Protein AF-D3X9W9-F1 (afdb_monomer)

pLDDT: mean 82.79, std 14.69, range [44.31, 96.81]

Secondary structure (DSSP, 8-state):
--SS-TT-----PPPPP--B--TT-S-SSSSEEEEESS-EEEEHHHHHHHHHHHHHHT-----S-HHHHHHHHHHHHHHTTSS------PPP-EEE-----EEEEE--TTSPS-SS--EEEEEEEEE-BT-EEEEE-GGGS-HHHHHHHHHHHHTTSSS-EEEEE-HHHHHHHHHHHHH--

Foldseek 3Di:
DDQDDPDDPDDQDDDDDFEADDPALDDDPAFKFKWFQAWDKWFPVLVVVLVVLLVVLLDAPPPPDPPVVVVVVVVVCVVCPPPPPPPPPPDDFKDFPFDFRHFDFDDDPPDDPDPDTHDGDTTITGGHHSHTGMHGHCPRDDPVSVVVSNVSSQVSTPGHIDMDGHPVVVVVVVVVVVVVD

Sequence (181 aa):
MKKFPNNVVYSRPHKIKTMKGTKGINLSRYTAGLRLKSSSYISYEQLEASRRVISRLVKPKEVKNKKNQKIALSAQKKLLRGSRRTKAKRKKYLLIRSNLCLPLTKKPLQVRMGKGKGSVDTWVYSAKQSRVIFEMSQQQYKLDRIKTIFHSTSIKLPTTTKFTFNRTRFRRESNFKRKNI

Nearest PDB structures (foldseek):
  6ore-assembly1_M  TM=9.421E-01  e=6.854E-12  Escherichia coli
  8ekc-assembly1_O  TM=9.309E-01  e=4.335E-11  Escherichia coli
  6spf-assembly1_M  TM=9.026E-01  e=3.154E-11  Pseudomonas aeruginosa
  5mrc-assembly1_K  TM=8.292E-01  e=1.970E-09  Saccharomyces cerevisiae
  6z6k-assembly1_LI  TM=6.340E-01  e=8.610E-05  Saccharomyces cerevisiae S288C

Structure (mmCIF, N/CA/C/O backbone):
data_AF-D3X9W9-F1
#
_entry.id   AF-D3X9W9-F1
#
loop_
_atom_site.group_PDB
_atom_site.id
_atom_site.type_symbol
_atom_site.label_atom_id
_atom_site.label_alt_id
_atom_site.label_comp_id
_atom_site.label_asym_id
_atom_site.label_entity_id
_atom_site.label_seq_id
_atom_site.pdbx_PDB_ins_code
_atom_site.Cartn_x
_atom_site.Cartn_y
_atom_site.Cartn_z
_atom_site.occupancy
_atom_site.B_iso_or_equiv
_atom_site.auth_seq_id
_atom_site.auth_comp_id
_atom_site.auth_asym_id
_atom_site.auth_atom_id
_atom_site.pdbx_PDB_model_num
AT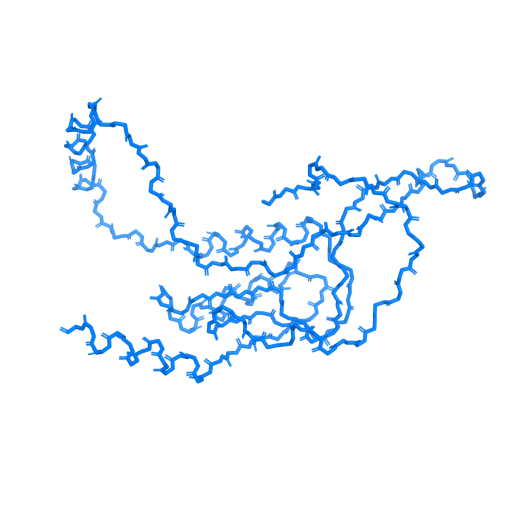OM 1 N N . MET A 1 1 ? -10.062 2.157 -7.650 1.00 71.50 1 MET A N 1
ATOM 2 C CA . MET A 1 1 ? -8.865 3.020 -7.778 1.00 71.50 1 MET A CA 1
ATOM 3 C C . MET A 1 1 ? -8.732 3.299 -9.270 1.00 71.50 1 MET A C 1
ATOM 5 O O . MET A 1 1 ? -9.453 2.651 -10.015 1.00 71.50 1 MET A O 1
ATOM 9 N N . LYS A 1 2 ? -7.966 4.286 -9.732 1.00 78.19 2 LYS A N 1
ATOM 10 C CA . LYS A 1 2 ? -7.773 4.441 -11.184 1.00 78.19 2 LYS A CA 1
ATOM 11 C C . LYS A 1 2 ? -6.517 3.674 -11.588 1.00 78.19 2 LYS A C 1
ATOM 13 O O . LYS A 1 2 ? -5.519 3.797 -10.881 1.00 78.19 2 LYS A O 1
ATOM 18 N N . LYS A 1 3 ? -6.596 2.879 -12.665 1.00 80.81 3 LYS A N 1
ATOM 19 C CA . LYS A 1 3 ? -5.464 2.092 -13.193 1.00 80.81 3 LYS A CA 1
ATOM 20 C C . LYS A 1 3 ? -4.334 2.991 -13.676 1.00 80.81 3 LYS A C 1
ATOM 22 O O . LYS A 1 3 ? -3.172 2.724 -13.390 1.00 80.81 3 LYS A O 1
ATOM 27 N N . PHE A 1 4 ? -4.713 4.084 -14.327 1.00 80.94 4 PHE A N 1
ATOM 28 C CA . PHE A 1 4 ? -3.812 5.092 -14.856 1.00 80.94 4 PHE A CA 1
ATOM 29 C C . PHE A 1 4 ? -4.125 6.454 -14.226 1.00 80.94 4 PHE A C 1
ATOM 31 O O . PHE A 1 4 ? -5.299 6.756 -13.975 1.00 80.94 4 PHE A O 1
ATOM 38 N N . PRO A 1 5 ? -3.109 7.278 -13.931 1.00 82.94 5 PRO A N 1
ATOM 39 C CA . PRO A 1 5 ? -3.339 8.665 -13.560 1.00 82.94 5 PRO A CA 1
ATOM 40 C C . PRO A 1 5 ? -3.855 9.444 -14.783 1.00 82.94 5 PRO A C 1
ATOM 42 O O . PRO A 1 5 ? -3.253 9.390 -15.846 1.00 82.94 5 PRO A O 1
ATOM 45 N N . ASN A 1 6 ? -4.985 10.147 -14.640 1.00 73.75 6 ASN A N 1
ATOM 46 C CA . ASN A 1 6 ? -5.696 10.742 -15.783 1.00 73.75 6 ASN A CA 1
ATOM 47 C C . ASN A 1 6 ? -4.932 11.880 -16.484 1.00 73.75 6 ASN A C 1
ATOM 49 O O . ASN A 1 6 ? -5.050 12.006 -17.693 1.00 73.75 6 ASN A O 1
ATOM 53 N N . ASN A 1 7 ? -4.174 12.694 -15.741 1.00 70.62 7 ASN A N 1
ATOM 54 C CA . ASN A 1 7 ? -3.564 13.929 -16.246 1.00 70.62 7 ASN A CA 1
ATOM 55 C C . ASN A 1 7 ? -2.110 14.028 -15.760 1.00 70.62 7 ASN A C 1
ATOM 57 O O . ASN A 1 7 ? -1.769 14.915 -14.980 1.00 70.62 7 ASN A O 1
ATOM 61 N N . VAL A 1 8 ? -1.268 13.061 -16.125 1.00 72.44 8 VAL A N 1
ATOM 62 C CA . VAL A 1 8 ? 0.157 13.088 -15.767 1.00 72.44 8 VAL A CA 1
ATOM 63 C C . VAL A 1 8 ? 0.977 12.921 -17.035 1.00 72.44 8 VAL A C 1
ATOM 65 O O . VAL A 1 8 ? 0.982 11.844 -17.629 1.00 72.44 8 VAL A O 1
ATOM 68 N N . VAL A 1 9 ? 1.692 13.981 -17.423 1.00 78.62 9 VAL A N 1
ATOM 69 C CA . VAL A 1 9 ? 2.818 13.859 -18.355 1.00 78.62 9 VAL A CA 1
ATOM 70 C C . VAL A 1 9 ? 3.840 12.962 -17.674 1.00 78.62 9 VAL A C 1
ATOM 72 O O . VAL A 1 9 ? 4.320 13.268 -16.581 1.00 78.62 9 VAL A O 1
ATOM 75 N N . TYR A 1 10 ? 4.113 11.812 -18.277 1.00 81.31 10 TYR A N 1
ATOM 76 C CA . TYR A 1 10 ? 4.967 10.806 -17.670 1.00 81.31 10 TYR A CA 1
ATOM 77 C C . TYR A 1 10 ? 6.283 10.695 -18.424 1.00 81.31 10 TYR A C 1
ATOM 79 O O . TYR A 1 10 ? 6.325 10.517 -19.640 1.00 81.31 10 TYR A O 1
ATOM 87 N N . SER A 1 11 ? 7.380 10.769 -17.678 1.00 85.56 11 SER A N 1
ATOM 88 C CA . SER A 1 11 ? 8.693 10.392 -18.183 1.00 85.56 11 SER A CA 1
ATOM 89 C C . SER A 1 11 ? 8.866 8.875 -18.093 1.00 85.56 11 SER A C 1
ATOM 91 O O . SER A 1 11 ? 8.119 8.175 -17.404 1.00 85.56 11 SER A O 1
ATOM 93 N N . ARG A 1 12 ? 9.859 8.334 -18.804 1.00 88.69 12 ARG A N 1
ATOM 94 C CA . ARG A 1 12 ? 10.227 6.914 -18.734 1.00 88.69 12 ARG A CA 1
ATOM 95 C C . ARG A 1 12 ? 11.486 6.776 -17.867 1.00 88.69 12 ARG A C 1
ATOM 97 O O . ARG A 1 12 ? 12.563 6.580 -18.434 1.00 88.69 12 ARG A O 1
ATOM 104 N N . PRO A 1 13 ? 11.405 6.844 -16.522 1.00 87.88 13 PRO A N 1
ATOM 105 C CA . PRO A 1 13 ? 12.583 6.816 -15.657 1.00 87.88 13 PRO A CA 1
ATOM 106 C C . PRO A 1 13 ? 13.313 5.474 -15.740 1.00 87.88 13 PRO A C 1
ATOM 108 O O . PRO A 1 13 ? 12.704 4.428 -15.992 1.00 87.88 13 PRO A O 1
ATOM 111 N N . HIS A 1 14 ? 14.629 5.484 -15.530 1.00 86.31 14 HIS A N 1
ATOM 112 C CA . HIS A 1 14 ? 15.400 4.254 -15.337 1.00 86.31 14 HIS A CA 1
ATOM 113 C C . HIS A 1 14 ? 14.936 3.504 -14.080 1.00 86.31 14 HIS A C 1
ATOM 115 O O . HIS A 1 14 ? 14.252 4.050 -13.212 1.00 86.31 14 HIS A O 1
ATOM 121 N N . LYS A 1 15 ? 15.284 2.217 -13.992 1.00 80.69 15 LYS A N 1
ATOM 122 C CA . LYS A 1 15 ? 14.871 1.361 -12.878 1.00 80.69 15 LYS A CA 1
ATOM 123 C C . LYS A 1 15 ? 15.452 1.897 -11.568 1.00 80.69 15 LYS A C 1
ATOM 125 O O . LYS A 1 15 ? 16.664 1.935 -11.390 1.00 80.69 15 LYS A O 1
ATOM 130 N N . ILE A 1 16 ? 14.579 2.271 -10.637 1.00 82.62 16 ILE A N 1
ATOM 131 C CA . ILE A 1 16 ? 14.980 2.758 -9.315 1.00 82.62 16 ILE A CA 1
ATOM 132 C C . ILE A 1 16 ? 15.299 1.547 -8.422 1.00 82.62 16 ILE A C 1
ATOM 134 O O . ILE A 1 16 ? 14.613 0.522 -8.471 1.00 82.62 16 ILE A O 1
ATOM 138 N N . LYS A 1 17 ? 16.334 1.622 -7.584 1.00 78.81 17 LYS A N 1
ATOM 139 C CA . LYS A 1 17 ? 16.569 0.596 -6.556 1.00 78.81 17 LYS A CA 1
ATOM 140 C C . LYS A 1 17 ? 15.741 0.929 -5.315 1.00 78.81 17 LYS A C 1
ATOM 142 O O . LYS A 1 17 ? 15.835 2.027 -4.764 1.00 78.81 17 LYS A O 1
ATOM 147 N N . THR A 1 18 ? 14.906 -0.005 -4.870 1.00 79.69 18 THR A N 1
ATOM 148 C CA . THR A 1 18 ? 14.029 0.220 -3.716 1.00 79.69 18 THR A CA 1
ATOM 149 C C . THR A 1 18 ? 14.775 -0.105 -2.420 1.00 79.69 18 THR A C 1
ATOM 151 O O . THR A 1 18 ? 14.893 -1.266 -2.041 1.00 79.69 18 THR A O 1
ATOM 154 N N . MET A 1 19 ? 15.283 0.923 -1.737 1.00 82.12 19 MET A N 1
ATOM 155 C CA . MET A 1 19 ? 16.031 0.787 -0.475 1.00 82.12 19 MET A CA 1
ATOM 156 C C . MET A 1 19 ? 15.159 0.986 0.779 1.00 82.12 19 MET A C 1
ATOM 158 O O . MET A 1 19 ? 13.946 1.224 0.701 1.00 82.12 19 MET A O 1
ATOM 162 N N . LYS A 1 20 ? 15.802 0.944 1.9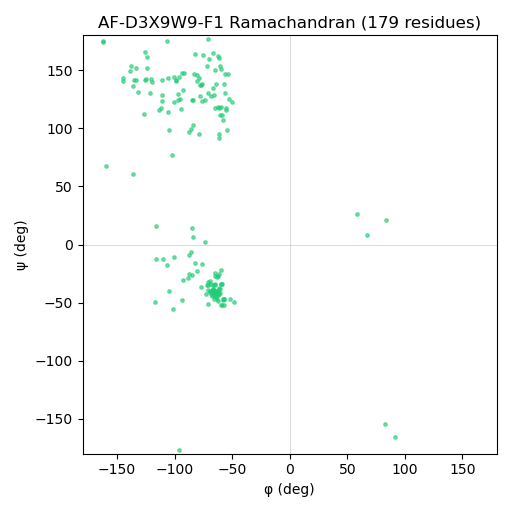54 1.00 84.19 20 LYS A N 1
ATOM 163 C CA . LYS A 1 20 ? 15.237 1.413 3.227 1.00 84.19 20 LYS A CA 1
ATOM 164 C C . LYS A 1 20 ? 14.801 2.881 3.118 1.00 84.19 20 LYS A C 1
ATOM 166 O O . LYS A 1 20 ? 15.378 3.677 2.378 1.00 84.19 20 LYS A O 1
ATOM 171 N N . GLY A 1 21 ? 13.733 3.244 3.825 1.00 81.44 21 GLY A N 1
ATOM 172 C CA . GLY A 1 21 ? 13.221 4.612 3.843 1.00 81.44 21 GLY A CA 1
ATOM 173 C C . GLY A 1 21 ? 12.662 4.995 5.205 1.00 81.44 21 GLY A C 1
ATOM 174 O O . GLY A 1 21 ? 12.029 4.180 5.863 1.00 81.44 21 GLY A O 1
ATOM 175 N N . THR A 1 22 ? 12.862 6.253 5.596 1.00 85.62 22 THR A N 1
ATOM 176 C CA . THR A 1 22 ? 12.412 6.814 6.883 1.00 85.62 22 THR A CA 1
ATOM 177 C C . THR A 1 22 ? 10.991 7.387 6.825 1.00 85.62 22 THR A C 1
ATOM 179 O O . THR A 1 22 ? 10.248 7.386 7.803 1.00 85.62 22 THR A O 1
ATOM 182 N N . LYS A 1 23 ? 10.564 7.866 5.652 1.00 88.38 23 LYS A N 1
ATOM 183 C CA . LYS A 1 23 ? 9.258 8.523 5.478 1.00 88.38 23 LYS A CA 1
ATOM 184 C C . LYS A 1 23 ? 8.111 7.512 5.407 1.00 88.38 23 LYS A C 1
ATOM 186 O O . LYS A 1 23 ? 8.185 6.559 4.632 1.00 88.38 23 LYS A O 1
ATOM 191 N N . GLY A 1 24 ? 7.000 7.799 6.090 1.00 88.12 24 GLY A N 1
ATOM 192 C CA . GLY A 1 24 ? 5.752 7.024 5.986 1.00 88.12 24 GLY A CA 1
ATOM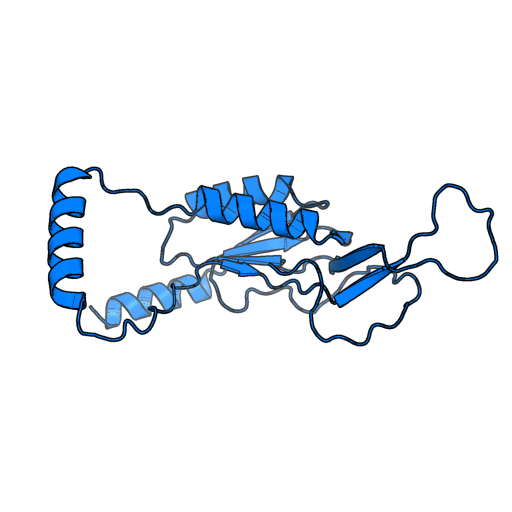 193 C C . GLY A 1 24 ? 5.696 5.767 6.861 1.00 88.12 24 GLY A C 1
ATOM 194 O O . GLY A 1 24 ? 4.921 4.861 6.563 1.00 88.12 24 GLY A O 1
ATOM 195 N N . ILE A 1 25 ? 6.516 5.705 7.916 1.00 92.81 25 ILE A N 1
ATOM 196 C CA . ILE A 1 25 ? 6.562 4.584 8.872 1.00 92.81 25 ILE A CA 1
ATOM 197 C C . ILE A 1 25 ? 5.391 4.627 9.862 1.00 92.81 25 ILE A C 1
ATOM 199 O O . ILE A 1 25 ? 4.853 3.588 10.249 1.00 92.81 25 ILE A O 1
ATOM 203 N N . ASN A 1 26 ? 4.994 5.835 10.265 1.00 92.94 26 ASN A N 1
ATOM 204 C CA . ASN A 1 26 ? 3.993 6.058 11.302 1.00 92.94 26 ASN A CA 1
ATOM 205 C C . ASN A 1 26 ? 2.590 6.227 10.717 1.00 92.94 26 ASN A C 1
ATOM 207 O O . ASN A 1 26 ? 2.418 6.781 9.629 1.00 92.94 26 ASN A O 1
ATOM 211 N N . LEU A 1 27 ? 1.587 5.786 11.478 1.00 93.38 27 LEU A N 1
ATOM 212 C CA . LEU A 1 27 ? 0.168 5.948 11.161 1.00 93.38 27 LEU A CA 1
ATOM 213 C C . LEU A 1 27 ? -0.220 7.436 11.185 1.00 93.38 27 LEU A C 1
ATOM 215 O O . LEU A 1 27 ? 0.076 8.145 12.147 1.00 93.38 27 LEU A O 1
ATOM 219 N N . SER A 1 28 ? -0.859 7.907 10.116 1.00 89.62 28 SER A N 1
ATOM 220 C CA . SER A 1 28 ? -1.083 9.332 9.835 1.00 89.62 28 SER A CA 1
ATOM 221 C C . SER A 1 28 ? -2.505 9.801 10.091 1.00 89.62 28 SER A C 1
ATOM 223 O O . SER A 1 28 ? -2.693 10.895 10.625 1.00 89.62 28 SER A O 1
ATOM 225 N N . ARG A 1 29 ? -3.517 8.999 9.752 1.00 87.31 29 ARG A N 1
ATOM 226 C CA . ARG A 1 29 ? -4.930 9.351 9.913 1.00 87.31 29 ARG A CA 1
ATOM 227 C C . ARG A 1 29 ? -5.624 8.413 10.882 1.00 87.31 29 ARG A C 1
ATOM 229 O O . ARG A 1 29 ? -6.262 8.904 11.806 1.00 87.31 29 ARG A O 1
ATOM 236 N N . TYR A 1 30 ? -5.473 7.107 10.704 1.00 90.62 30 TYR A N 1
ATOM 237 C CA . TYR A 1 30 ? -6.213 6.138 11.507 1.00 90.62 30 TYR A CA 1
ATOM 238 C C . TYR A 1 30 ? -5.356 5.417 12.550 1.00 90.62 30 TYR A C 1
ATOM 240 O O . TYR A 1 30 ? -4.145 5.606 12.655 1.00 90.62 30 TYR A O 1
ATOM 248 N N . THR A 1 31 ? -6.026 4.607 13.363 1.00 91.62 31 THR A N 1
ATOM 249 C CA . THR A 1 31 ? -5.477 3.901 14.521 1.00 91.62 31 THR A CA 1
ATOM 250 C C . THR A 1 31 ? -4.806 2.578 14.176 1.00 91.62 31 THR A C 1
ATOM 252 O O . THR A 1 31 ? -3.898 2.166 14.893 1.00 91.62 31 THR A O 1
ATOM 255 N N . ALA A 1 32 ? -5.200 1.920 13.086 1.00 94.00 32 ALA A N 1
ATOM 256 C CA . ALA A 1 32 ? -4.613 0.661 12.642 1.00 94.00 32 ALA A CA 1
ATOM 257 C C . ALA A 1 32 ? -4.105 0.762 11.200 1.00 94.00 32 ALA A C 1
ATOM 259 O O . ALA A 1 32 ? -4.659 1.511 10.392 1.00 94.00 32 ALA A O 1
ATOM 260 N N . GLY A 1 33 ? -3.087 -0.022 10.852 1.00 95.62 33 GLY A N 1
ATOM 261 C CA . GLY A 1 33 ? -2.603 -0.096 9.479 1.00 95.62 33 GLY A CA 1
ATOM 262 C C . GLY A 1 33 ? -1.746 -1.313 9.165 1.00 95.62 33 GLY A C 1
ATOM 263 O O . GLY A 1 33 ? -1.432 -2.137 10.025 1.00 95.62 33 GLY A O 1
ATOM 264 N N . LEU A 1 34 ? -1.393 -1.416 7.885 1.00 96.19 34 LEU A N 1
ATOM 265 C CA . LEU A 1 34 ? -0.574 -2.486 7.332 1.00 96.19 34 LEU A CA 1
ATOM 266 C C . LEU A 1 34 ? 0.763 -1.920 6.858 1.00 96.19 34 LEU A C 1
ATOM 268 O O . LEU A 1 34 ? 0.804 -1.097 5.939 1.00 96.19 34 LEU A O 1
ATOM 272 N N . ARG A 1 35 ? 1.848 -2.359 7.498 1.00 95.81 35 ARG A N 1
ATOM 273 C CA . ARG A 1 35 ? 3.220 -1.906 7.251 1.00 95.81 35 ARG A CA 1
ATOM 274 C C . ARG A 1 35 ? 4.027 -2.954 6.498 1.00 95.81 35 ARG A C 1
ATOM 276 O O . ARG A 1 35 ? 3.889 -4.140 6.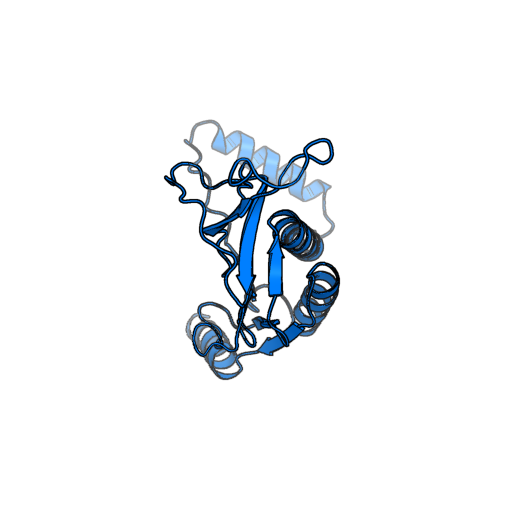755 1.00 95.81 35 ARG A O 1
ATOM 283 N N . LEU A 1 36 ? 4.904 -2.530 5.605 1.00 95.19 36 LEU A N 1
ATOM 284 C CA . LEU A 1 36 ? 5.817 -3.394 4.859 1.00 95.19 36 LEU A CA 1
ATOM 285 C C . LEU A 1 36 ? 6.992 -3.870 5.719 1.00 95.19 36 LEU A C 1
ATOM 287 O O . LEU A 1 36 ? 7.567 -3.071 6.459 1.00 95.19 36 LEU A O 1
ATOM 291 N N . LYS A 1 37 ? 7.380 -5.145 5.601 1.00 94.06 37 LYS A N 1
ATOM 292 C CA . LYS A 1 37 ? 8.616 -5.677 6.206 1.00 94.06 37 LYS A CA 1
ATOM 293 C C . LYS A 1 37 ? 9.810 -5.621 5.256 1.00 94.06 37 LYS A C 1
ATOM 295 O O . LYS A 1 37 ? 10.920 -5.442 5.740 1.00 94.06 37 LYS A O 1
ATOM 300 N N . SER A 1 38 ? 9.590 -5.731 3.949 1.00 92.75 38 SER A N 1
ATOM 301 C CA . SER A 1 38 ? 10.612 -5.628 2.898 1.00 92.75 38 SER A CA 1
ATOM 302 C C . SER A 1 38 ? 10.252 -4.539 1.885 1.00 92.75 38 SER A C 1
ATOM 304 O O . SER A 1 38 ? 9.111 -4.072 1.840 1.00 92.75 38 SER A O 1
ATOM 306 N N . SER A 1 39 ? 11.235 -4.076 1.113 1.00 93.06 39 SER A N 1
ATOM 307 C CA . SER A 1 39 ? 10.995 -3.177 -0.015 1.00 93.06 39 SER A CA 1
ATOM 308 C C . SER A 1 39 ? 10.538 -3.954 -1.251 1.00 93.06 39 SER A C 1
ATOM 310 O O . SER A 1 39 ? 10.974 -5.079 -1.484 1.00 93.06 39 SER A O 1
ATOM 312 N N . SER A 1 40 ? 9.664 -3.357 -2.059 1.00 93.00 40 SER A N 1
ATOM 313 C CA . SER A 1 40 ? 9.213 -3.941 -3.325 1.00 93.00 40 SER A CA 1
ATOM 314 C C . SER A 1 40 ? 8.581 -2.925 -4.259 1.00 93.00 40 SER A C 1
ATOM 316 O O . SER A 1 40 ? 8.365 -1.757 -3.933 1.00 93.00 40 SER A O 1
ATOM 318 N N . TYR A 1 41 ? 8.282 -3.404 -5.455 1.00 93.31 41 TYR A N 1
ATOM 319 C CA . TYR A 1 41 ? 7.393 -2.765 -6.399 1.00 93.31 41 TYR A CA 1
ATOM 320 C C . TYR A 1 41 ? 5.994 -3.357 -6.243 1.00 93.31 41 TYR A C 1
ATOM 322 O O . TYR A 1 41 ? 5.835 -4.572 -6.326 1.00 93.31 41 TYR A O 1
ATOM 330 N N . ILE A 1 42 ? 4.990 -2.509 -6.010 1.00 94.69 42 ILE A N 1
ATOM 331 C CA . ILE A 1 42 ? 3.593 -2.944 -5.883 1.00 94.69 42 ILE A CA 1
ATOM 332 C C . ILE A 1 42 ? 2.800 -2.422 -7.072 1.00 94.69 42 ILE A C 1
ATOM 334 O O . ILE A 1 42 ? 2.681 -1.207 -7.257 1.00 94.69 42 ILE A O 1
ATOM 338 N N . SER A 1 43 ? 2.263 -3.335 -7.875 1.00 93.94 43 SER A N 1
ATOM 339 C CA . SER A 1 43 ? 1.495 -2.984 -9.066 1.00 93.94 43 SER A CA 1
ATOM 340 C C . SER A 1 43 ? 0.097 -2.470 -8.716 1.00 93.94 43 SER A C 1
ATOM 342 O O . SER A 1 43 ? -0.430 -2.678 -7.614 1.00 93.94 43 SER A O 1
ATOM 344 N N . TYR A 1 44 ? -0.534 -1.815 -9.690 1.00 92.81 44 TYR A N 1
ATOM 345 C CA . TYR A 1 44 ? -1.938 -1.421 -9.601 1.00 92.81 44 TYR A CA 1
ATOM 346 C C . TYR A 1 44 ? -2.853 -2.581 -9.221 1.00 92.81 44 TYR A C 1
ATOM 348 O O . TYR A 1 44 ? -3.688 -2.453 -8.326 1.00 92.81 44 TYR A O 1
ATOM 356 N N . GLU A 1 45 ? -2.676 -3.715 -9.888 1.00 93.94 45 GLU A N 1
ATOM 357 C CA . GLU A 1 45 ? -3.547 -4.879 -9.764 1.00 93.94 45 GLU A CA 1
ATOM 358 C C . GLU A 1 45 ? -3.470 -5.475 -8.361 1.00 93.94 45 GLU A C 1
ATOM 360 O O . GLU A 1 45 ? -4.501 -5.784 -7.766 1.00 93.94 45 GLU A O 1
ATOM 365 N N . GLN A 1 46 ? -2.271 -5.531 -7.776 1.00 95.19 46 GLN A N 1
ATOM 366 C CA . GLN A 1 46 ? -2.061 -5.990 -6.402 1.00 95.19 46 GLN A CA 1
ATOM 367 C C . GLN A 1 46 ? -2.711 -5.043 -5.382 1.00 95.19 46 GLN A C 1
ATOM 369 O O . GLN A 1 46 ? -3.378 -5.494 -4.442 1.00 95.19 46 GLN A O 1
ATOM 374 N N . LEU A 1 47 ? -2.576 -3.724 -5.571 1.00 94.00 47 LEU A N 1
ATOM 375 C CA . LEU A 1 47 ? -3.231 -2.734 -4.707 1.00 94.00 47 LEU A CA 1
ATOM 376 C C . LEU A 1 47 ? -4.755 -2.762 -4.850 1.00 94.00 47 LEU A C 1
ATOM 378 O O . LEU A 1 47 ? -5.471 -2.662 -3.849 1.00 94.00 47 LEU A O 1
ATOM 382 N N . GLU A 1 48 ? -5.273 -2.919 -6.066 1.00 93.19 48 GLU A N 1
ATOM 383 C CA . GLU A 1 48 ? -6.706 -3.042 -6.302 1.00 93.19 48 GLU A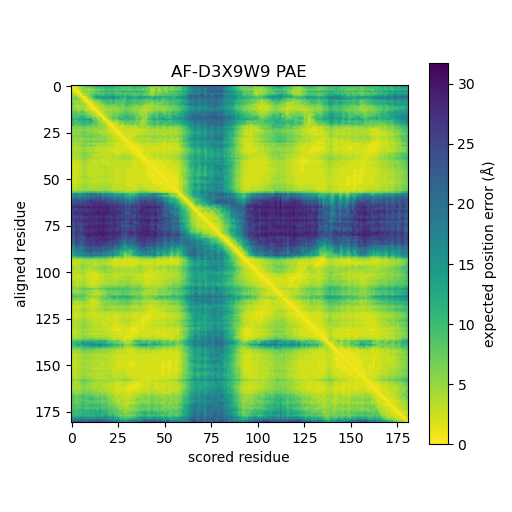 CA 1
ATOM 384 C C . GLU A 1 48 ? -7.262 -4.350 -5.732 1.00 93.19 48 GLU A C 1
ATOM 386 O O . GLU A 1 48 ? -8.285 -4.311 -5.043 1.00 93.19 48 GLU A O 1
ATOM 391 N N . ALA A 1 49 ? -6.590 -5.482 -5.938 1.00 95.12 49 ALA A N 1
ATOM 392 C CA . ALA A 1 49 ? -6.968 -6.762 -5.347 1.00 95.12 49 ALA A CA 1
ATOM 393 C C . ALA A 1 49 ? -7.025 -6.662 -3.816 1.00 95.12 49 ALA A C 1
ATOM 395 O O . ALA A 1 49 ? -8.036 -7.015 -3.205 1.00 95.12 49 ALA A O 1
ATOM 396 N N . SER A 1 50 ? -5.994 -6.073 -3.207 1.00 95.25 50 SER A N 1
ATOM 397 C CA . SER A 1 50 ? -5.935 -5.795 -1.767 1.00 95.25 50 SER A CA 1
ATOM 398 C C . SER A 1 50 ? -7.108 -4.921 -1.307 1.00 95.25 50 SER A C 1
ATOM 400 O O . SER A 1 50 ? -7.830 -5.263 -0.368 1.00 95.25 50 SER A O 1
ATOM 402 N N . ARG A 1 51 ? -7.390 -3.823 -2.019 1.00 93.06 51 ARG A N 1
ATOM 403 C CA . ARG A 1 51 ? -8.535 -2.943 -1.736 1.00 93.06 51 ARG A CA 1
ATOM 404 C C . ARG A 1 51 ? -9.872 -3.679 -1.853 1.00 93.06 51 ARG A C 1
ATOM 406 O O . ARG A 1 51 ? -10.759 -3.445 -1.030 1.00 93.06 51 ARG A O 1
ATOM 413 N N . ARG A 1 52 ? -10.047 -4.540 -2.862 1.00 92.56 52 ARG A N 1
ATOM 414 C CA . ARG A 1 52 ? -11.267 -5.347 -3.056 1.00 92.56 52 ARG A CA 1
ATOM 415 C C . ARG A 1 52 ? -11.475 -6.305 -1.887 1.00 92.56 52 ARG A C 1
ATOM 417 O O . ARG A 1 52 ? -12.599 -6.402 -1.398 1.00 92.56 52 ARG A O 1
ATOM 424 N N . VAL A 1 53 ? -10.409 -6.942 -1.393 1.00 93.31 53 VAL A N 1
ATOM 425 C CA . VAL A 1 53 ? -10.460 -7.798 -0.195 1.00 93.31 53 VAL A CA 1
ATOM 426 C C . VAL A 1 53 ? -10.937 -7.005 1.017 1.00 93.31 53 VAL A C 1
ATOM 428 O O . VAL A 1 53 ? -11.922 -7.408 1.638 1.00 93.31 53 VAL A O 1
ATOM 431 N N . ILE A 1 54 ? -10.316 -5.855 1.303 1.00 91.94 54 ILE A N 1
ATOM 432 C CA . ILE A 1 54 ? -10.736 -4.992 2.416 1.00 91.94 54 ILE A CA 1
ATOM 433 C C . ILE A 1 54 ? -12.205 -4.600 2.246 1.00 91.94 54 ILE A C 1
ATOM 435 O O . ILE A 1 54 ? -13.012 -4.821 3.140 1.00 91.94 54 ILE A O 1
ATOM 439 N N . SER A 1 55 ? -12.587 -4.080 1.079 1.00 88.56 55 SER A N 1
ATOM 440 C CA . SER A 1 55 ? -13.961 -3.639 0.818 1.00 88.56 55 SER A CA 1
ATOM 441 C C . SER A 1 55 ? -14.994 -4.754 0.983 1.00 88.56 55 SER A C 1
ATOM 443 O O . SER A 1 55 ? -16.119 -4.480 1.394 1.00 88.56 55 SER A O 1
ATOM 445 N N . ARG A 1 56 ? -14.632 -5.996 0.651 1.00 88.06 56 ARG A N 1
ATOM 446 C CA . ARG A 1 56 ? -15.497 -7.170 0.801 1.00 88.06 56 ARG A CA 1
ATOM 447 C C . ARG A 1 56 ? -15.664 -7.570 2.264 1.00 88.06 56 ARG A C 1
ATOM 449 O O . ARG A 1 56 ? -16.773 -7.902 2.669 1.00 88.06 56 ARG A O 1
ATOM 456 N N . LEU A 1 57 ? -14.585 -7.550 3.044 1.00 88.69 57 LEU A N 1
ATOM 457 C CA . LEU A 1 57 ? -14.600 -7.976 4.448 1.00 88.69 57 LEU A CA 1
ATOM 458 C C . LEU A 1 57 ? -15.135 -6.901 5.403 1.00 88.69 57 LEU A C 1
ATOM 460 O O . LEU A 1 57 ? -15.614 -7.229 6.489 1.00 88.69 57 LEU A O 1
ATOM 464 N N . VAL A 1 58 ? -15.069 -5.638 4.980 1.00 83.88 58 VAL A N 1
ATOM 465 C CA . VAL A 1 58 ? -15.551 -4.446 5.694 1.00 83.88 58 VAL A CA 1
ATOM 466 C C . VAL A 1 58 ? -17.050 -4.196 5.452 1.00 83.88 58 VAL A C 1
ATOM 468 O O . VAL A 1 58 ? -17.568 -3.129 5.756 1.00 83.88 58 VAL A O 1
ATOM 471 N N . LYS A 1 59 ? -17.802 -5.166 4.916 1.00 69.00 59 LYS A N 1
ATOM 472 C CA . LYS A 1 59 ? -19.260 -5.021 4.827 1.00 69.00 59 LYS A CA 1
ATOM 473 C C . LYS A 1 59 ? -19.840 -4.760 6.230 1.00 69.00 59 LYS A C 1
ATOM 475 O O . LYS A 1 59 ? -19.508 -5.510 7.154 1.00 69.00 59 LYS A O 1
ATOM 480 N N . PRO A 1 60 ? -20.691 -3.729 6.411 1.00 58.25 60 PRO A N 1
ATOM 481 C CA . PRO A 1 60 ? -21.441 -3.589 7.651 1.00 58.25 60 PRO A CA 1
ATOM 482 C C . PRO A 1 60 ? -22.253 -4.872 7.848 1.00 58.25 60 PRO A C 1
ATOM 484 O O . PRO A 1 60 ? -22.789 -5.409 6.877 1.00 58.25 60 PRO A O 1
ATOM 487 N N . LYS A 1 61 ? -22.317 -5.393 9.079 1.00 46.41 61 LYS A N 1
ATOM 488 C CA . LYS A 1 61 ? -23.272 -6.461 9.397 1.00 46.41 61 LYS A CA 1
ATOM 489 C C . LYS A 1 61 ? -24.657 -5.941 9.008 1.00 46.41 61 LYS A C 1
ATOM 491 O O . LYS A 1 61 ? -25.113 -4.954 9.579 1.00 46.41 61 LYS A O 1
ATOM 496 N N . GLU A 1 62 ? -25.301 -6.571 8.031 1.00 49.50 62 GLU A N 1
ATOM 497 C CA . GLU A 1 62 ? -26.734 -6.387 7.838 1.00 49.50 62 GLU A CA 1
ATOM 498 C C . GLU A 1 62 ? -27.415 -6.830 9.135 1.00 49.50 62 GLU A C 1
ATOM 500 O O . GLU A 1 62 ? -27.294 -7.985 9.548 1.00 49.50 62 GLU A O 1
ATOM 505 N N . VAL A 1 63 ? -28.110 -5.907 9.798 1.00 51.16 63 VAL A N 1
ATOM 506 C CA . VAL A 1 63 ? -29.131 -6.286 10.773 1.00 51.16 63 VAL A CA 1
ATOM 507 C C . VAL A 1 63 ? -30.218 -6.990 9.966 1.00 51.16 63 VAL A C 1
ATOM 509 O O . VAL A 1 63 ? -30.792 -6.404 9.046 1.00 51.16 63 VAL A O 1
ATOM 512 N N . LYS A 1 64 ? -30.442 -8.273 10.257 1.00 44.31 64 LYS A N 1
ATOM 513 C CA . LYS A 1 64 ? -31.480 -9.096 9.636 1.00 44.31 64 LYS A CA 1
ATOM 514 C C . LYS A 1 64 ? -32.858 -8.491 9.946 1.00 44.31 64 LYS A C 1
ATOM 516 O O . LYS A 1 64 ? -33.440 -8.806 10.969 1.00 44.31 64 LYS A O 1
ATOM 521 N N . ASN A 1 65 ? -33.364 -7.610 9.081 1.00 55.69 65 ASN A N 1
ATOM 522 C CA . ASN A 1 65 ? -34.798 -7.319 8.962 1.00 55.69 65 ASN A CA 1
ATOM 523 C C . ASN A 1 65 ? -35.110 -6.674 7.597 1.00 55.69 65 ASN A C 1
ATOM 525 O O . ASN A 1 65 ? -35.438 -5.493 7.472 1.00 55.69 65 ASN A O 1
ATOM 529 N N . LYS A 1 66 ? -34.958 -7.470 6.528 1.00 53.97 66 LYS A N 1
ATOM 530 C CA . LYS A 1 66 ? -35.118 -7.034 5.126 1.00 53.97 66 LYS A CA 1
ATOM 531 C C . LYS A 1 66 ? -36.532 -6.526 4.791 1.00 53.97 66 LYS A C 1
ATOM 533 O O . LYS A 1 66 ? -36.662 -5.708 3.882 1.00 53.97 66 LYS A O 1
ATOM 538 N N . LYS A 1 67 ? -37.571 -6.971 5.517 1.00 54.00 67 LYS A N 1
ATOM 539 C CA . LYS A 1 67 ? -38.964 -6.510 5.344 1.00 54.00 67 LYS A CA 1
ATOM 540 C C . LYS A 1 67 ? -39.155 -5.069 5.846 1.00 54.00 67 LYS A C 1
ATOM 542 O O . LYS A 1 67 ? -39.557 -4.213 5.064 1.00 54.00 67 LYS A O 1
ATOM 547 N N . ASN A 1 68 ? -38.734 -4.760 7.075 1.00 57.12 68 ASN A N 1
ATOM 548 C CA . ASN A 1 68 ? -38.929 -3.430 7.678 1.00 57.12 68 ASN A CA 1
ATOM 549 C C . ASN A 1 68 ? -38.037 -2.348 7.038 1.00 57.12 68 ASN A C 1
ATOM 551 O O . ASN A 1 68 ? -38.460 -1.205 6.878 1.00 57.12 68 ASN A O 1
ATOM 555 N N . GLN A 1 69 ? -36.829 -2.707 6.577 1.00 60.53 69 GLN A N 1
ATOM 556 C CA . GLN A 1 69 ? -35.964 -1.777 5.837 1.00 60.53 69 GLN A CA 1
ATOM 557 C C . GLN A 1 69 ? -36.531 -1.385 4.469 1.00 60.53 69 GLN A C 1
ATOM 559 O O . GLN A 1 69 ? -36.395 -0.225 4.090 1.00 60.53 69 GLN A O 1
ATOM 564 N N . LYS A 1 70 ? -37.162 -2.312 3.729 1.00 59.03 70 LYS A N 1
ATOM 565 C CA . LYS A 1 70 ? -37.781 -2.012 2.424 1.00 59.03 70 LYS A CA 1
ATOM 566 C C . LYS A 1 70 ? -38.916 -0.995 2.565 1.00 59.03 70 LYS A C 1
ATOM 568 O O . LYS A 1 70 ? -38.949 -0.054 1.778 1.00 59.03 70 LYS A O 1
ATOM 573 N N . ILE A 1 71 ? -39.759 -1.157 3.588 1.00 61.16 71 ILE A N 1
ATOM 574 C CA . ILE A 1 71 ? -40.902 -0.281 3.902 1.00 61.16 71 ILE A CA 1
ATOM 575 C C . ILE A 1 71 ? -40.423 1.140 4.264 1.00 61.16 71 ILE A C 1
ATOM 577 O O . ILE A 1 71 ? -40.915 2.127 3.712 1.00 61.16 71 ILE A O 1
ATOM 581 N N . ALA A 1 72 ? -39.383 1.254 5.098 1.00 61.47 72 ALA A N 1
ATOM 582 C CA . ALA A 1 72 ? -38.779 2.541 5.462 1.00 61.47 72 ALA A CA 1
ATOM 583 C C . ALA A 1 72 ? -38.084 3.241 4.273 1.00 61.47 72 ALA A C 1
ATOM 585 O O . ALA A 1 72 ? -38.191 4.458 4.105 1.00 61.47 72 ALA A O 1
ATOM 586 N N . LEU A 1 73 ? -37.412 2.479 3.398 1.00 64.44 73 LEU A N 1
ATOM 587 C CA . LEU A 1 73 ? -36.751 3.002 2.192 1.00 64.44 73 LEU A CA 1
ATOM 588 C C . LEU A 1 73 ? -37.746 3.445 1.114 1.00 64.44 73 LEU A C 1
ATOM 590 O O . LEU A 1 73 ? -37.462 4.411 0.399 1.00 64.44 73 LEU A O 1
ATOM 594 N N . SER A 1 74 ? -38.887 2.760 0.974 1.00 64.62 74 SER A N 1
ATOM 595 C CA . SER A 1 74 ? -39.969 3.185 0.078 1.00 64.62 74 SER A CA 1
ATOM 596 C C . SER A 1 74 ? -40.650 4.454 0.583 1.00 64.62 74 SER A C 1
ATOM 598 O O . SER A 1 74 ? -40.871 5.358 -0.221 1.00 64.62 74 SER A O 1
ATOM 600 N N . ALA A 1 75 ? -40.880 4.576 1.896 1.00 65.44 75 ALA A N 1
ATOM 601 C CA . ALA A 1 75 ? -41.424 5.785 2.517 1.00 65.44 75 ALA A CA 1
ATOM 602 C C . ALA A 1 75 ? -40.481 6.993 2.343 1.00 65.44 75 ALA A C 1
ATOM 604 O O . ALA A 1 75 ? -40.892 8.041 1.846 1.00 65.44 75 ALA A O 1
ATOM 605 N N . GLN A 1 76 ? -39.178 6.818 2.606 1.00 61.34 76 GLN A N 1
ATOM 606 C CA . GLN A 1 76 ? -38.164 7.847 2.338 1.00 61.34 76 GLN A CA 1
ATOM 607 C C . GLN A 1 76 ? -38.054 8.203 0.850 1.00 61.34 76 GLN A C 1
ATOM 609 O O . GLN A 1 76 ? -37.901 9.372 0.510 1.00 61.34 76 GLN A O 1
ATOM 614 N N . LYS A 1 77 ? -38.107 7.229 -0.070 1.00 58.50 77 LYS A N 1
ATOM 615 C CA . LYS A 1 77 ? -38.064 7.501 -1.520 1.00 58.50 77 LYS A CA 1
ATOM 616 C C . LYS A 1 77 ? -39.283 8.283 -2.008 1.00 58.50 77 LYS A C 1
ATOM 618 O O . LYS A 1 77 ? -39.105 9.083 -2.919 1.00 58.50 77 LYS A O 1
ATOM 623 N N . LYS A 1 78 ? -40.468 8.067 -1.425 1.00 60.56 78 LYS A N 1
ATOM 624 C CA . LYS A 1 78 ? -41.697 8.809 -1.752 1.00 60.56 78 LYS A CA 1
ATOM 625 C C . LYS A 1 78 ? -41.577 10.285 -1.336 1.00 60.56 78 LYS A C 1
ATOM 627 O O . LYS A 1 78 ? -41.881 11.151 -2.145 1.00 60.56 78 LYS A O 1
ATOM 632 N N . LEU A 1 79 ? -41.011 10.552 -0.152 1.00 57.19 79 LEU A N 1
ATOM 633 C CA . LEU A 1 79 ? -40.740 11.901 0.382 1.00 57.19 79 LEU A CA 1
ATOM 634 C C . LEU A 1 79 ? -39.583 12.638 -0.325 1.00 57.19 79 LEU A C 1
ATOM 636 O O . LEU A 1 79 ? -39.624 13.848 -0.511 1.00 57.19 79 LEU A O 1
ATOM 640 N N . LEU A 1 80 ? -38.543 11.921 -0.761 1.00 57.88 80 LEU A N 1
ATOM 641 C CA . LEU A 1 80 ? -37.347 12.503 -1.396 1.00 57.88 80 LEU A CA 1
ATOM 642 C C . LEU A 1 80 ? -37.485 12.777 -2.905 1.00 57.88 80 LEU A C 1
ATOM 644 O O . LEU A 1 80 ? -36.487 13.129 -3.533 1.00 57.88 80 LEU A O 1
ATOM 648 N N . ARG A 1 81 ? -38.674 12.615 -3.502 1.00 55.47 81 ARG A N 1
ATOM 649 C CA . ARG A 1 81 ? -38.897 12.844 -4.944 1.00 55.47 81 ARG A CA 1
ATOM 650 C C . ARG A 1 81 ? -38.698 14.306 -5.379 1.00 55.47 81 ARG A C 1
ATOM 652 O O . ARG A 1 81 ? -38.338 14.513 -6.529 1.00 55.47 81 ARG A O 1
ATOM 659 N N . GLY A 1 82 ? -38.849 15.283 -4.478 1.00 49.12 82 GLY A N 1
ATOM 660 C CA . GLY A 1 82 ? -38.676 16.717 -4.779 1.00 49.12 82 GLY A CA 1
ATOM 661 C C . GLY A 1 82 ? -37.336 17.342 -4.360 1.00 49.12 82 GLY A C 1
ATOM 662 O O . GLY A 1 82 ? -37.027 18.460 -4.756 1.00 49.12 82 GLY A O 1
ATOM 663 N N . SER A 1 83 ? -36.504 16.648 -3.578 1.00 44.94 83 SER A N 1
ATOM 664 C CA . SER A 1 83 ? -35.256 17.219 -3.053 1.00 44.94 83 SER A CA 1
ATOM 665 C C . SER A 1 83 ? -34.059 16.737 -3.871 1.00 44.94 83 SER A C 1
ATOM 667 O O . SER A 1 83 ? -33.814 15.529 -3.971 1.00 44.94 83 SER A O 1
ATOM 669 N N . ARG A 1 84 ? -33.281 17.671 -4.443 1.00 51.28 84 ARG A N 1
ATOM 670 C CA . ARG A 1 84 ? -31.971 17.377 -5.048 1.00 51.28 84 ARG A CA 1
ATOM 671 C C . ARG A 1 84 ? -31.115 16.665 -4.002 1.00 51.28 84 ARG A C 1
ATOM 673 O O . ARG A 1 84 ? -30.516 17.297 -3.137 1.00 51.28 84 ARG A O 1
ATOM 680 N N . ARG A 1 85 ? -31.042 15.334 -4.082 1.00 49.09 85 ARG A N 1
ATOM 681 C CA . ARG A 1 85 ? -30.180 14.519 -3.223 1.00 49.09 85 ARG A CA 1
ATOM 682 C C . ARG A 1 85 ? -28.732 14.916 -3.475 1.00 49.09 85 ARG A C 1
ATOM 684 O O . ARG A 1 85 ? -28.080 14.375 -4.370 1.00 49.09 85 ARG A O 1
ATOM 691 N N . THR A 1 86 ? -28.197 15.812 -2.654 1.00 50.53 86 THR A N 1
ATOM 692 C CA . THR A 1 86 ? -26.752 15.925 -2.500 1.00 50.53 86 THR A CA 1
ATOM 693 C C . THR A 1 86 ? -26.289 14.553 -2.019 1.00 50.53 86 THR A C 1
ATOM 695 O O . THR A 1 86 ? -26.695 14.058 -0.968 1.00 50.53 86 THR A O 1
ATOM 698 N N . LYS A 1 87 ? -25.548 13.825 -2.865 1.00 46.91 87 LYS A N 1
ATOM 699 C CA . LYS A 1 87 ? -25.092 12.471 -2.530 1.00 46.91 87 LYS A CA 1
ATOM 700 C C . LYS A 1 87 ? -24.275 12.575 -1.244 1.00 46.91 87 LYS A C 1
ATOM 702 O O . LYS A 1 87 ? -23.152 13.077 -1.278 1.00 46.91 87 LYS A O 1
ATOM 707 N N . ALA A 1 88 ? -24.832 12.112 -0.123 1.00 50.59 88 ALA A N 1
ATOM 708 C CA . ALA A 1 88 ? -24.136 12.097 1.155 1.00 50.59 88 ALA A CA 1
ATOM 709 C C . ALA A 1 88 ? -22.760 11.447 0.958 1.00 50.59 88 ALA A C 1
ATOM 711 O O . ALA A 1 88 ? -22.650 10.320 0.457 1.00 50.59 88 ALA A O 1
ATOM 712 N N . LYS A 1 89 ? -21.691 12.179 1.294 1.00 52.62 89 LYS A N 1
ATOM 713 C CA . LYS A 1 89 ? -20.321 11.677 1.153 1.00 52.62 89 LYS A CA 1
ATOM 714 C C . LYS A 1 89 ? -20.190 10.435 2.038 1.00 52.62 89 LYS A C 1
ATOM 716 O O . LYS A 1 89 ? -20.229 10.530 3.262 1.00 52.62 89 LYS A O 1
ATOM 721 N N . ARG A 1 90 ? -20.041 9.253 1.426 1.00 56.03 90 ARG A N 1
ATOM 722 C CA . ARG A 1 90 ? -19.797 7.997 2.155 1.00 56.03 90 ARG A CA 1
ATOM 723 C C . ARG A 1 90 ? -18.597 8.187 3.089 1.00 56.03 90 ARG A C 1
ATOM 725 O O . ARG A 1 90 ? -17.518 8.558 2.622 1.00 56.03 90 ARG A O 1
ATOM 732 N N . LYS A 1 91 ? -18.770 7.912 4.389 1.00 58.03 91 LYS A N 1
ATOM 733 C CA . LYS A 1 91 ? -17.665 7.926 5.363 1.00 58.03 91 LYS A CA 1
ATOM 734 C C . LYS A 1 91 ? -16.558 6.988 4.868 1.00 58.03 91 LYS A C 1
ATOM 736 O O . LYS A 1 91 ? -16.779 5.787 4.718 1.00 58.03 91 LYS A O 1
ATOM 741 N N . LYS A 1 92 ? -15.371 7.538 4.594 1.00 69.38 92 LYS A N 1
ATOM 742 C CA . LYS A 1 92 ? -14.185 6.753 4.228 1.00 69.38 92 LYS A CA 1
ATOM 743 C C . LYS A 1 92 ? -13.620 6.115 5.499 1.00 69.38 92 LYS A C 1
ATOM 745 O O . LYS A 1 92 ? -13.336 6.818 6.463 1.00 69.38 92 LYS A O 1
ATOM 750 N N . TYR A 1 93 ? -13.493 4.793 5.497 1.00 80.56 93 TYR A N 1
ATOM 751 C CA . TYR A 1 93 ? -12.978 3.982 6.612 1.00 80.56 93 TYR A CA 1
ATOM 752 C C . TYR A 1 93 ? -11.607 3.357 6.326 1.00 80.56 93 TYR A C 1
ATOM 754 O O . TYR A 1 93 ? -10.958 2.837 7.230 1.00 80.56 93 TYR A O 1
ATOM 762 N N . LEU A 1 94 ? -11.186 3.406 5.062 1.00 89.50 94 LEU A N 1
ATOM 763 C CA . LEU A 1 94 ? -9.915 2.921 4.549 1.00 89.50 94 LEU A CA 1
ATOM 764 C C . LEU A 1 94 ? -9.186 4.099 3.909 1.00 89.50 94 LEU A C 1
ATOM 766 O O . LEU A 1 94 ? -9.747 4.790 3.054 1.00 89.50 94 LEU A O 1
ATOM 770 N N . LEU A 1 95 ? -7.927 4.281 4.284 1.00 91.25 95 LEU A N 1
ATOM 771 C CA . LEU A 1 95 ? -6.994 5.169 3.611 1.00 91.25 95 LEU A CA 1
ATOM 772 C C . LEU A 1 95 ? -5.928 4.313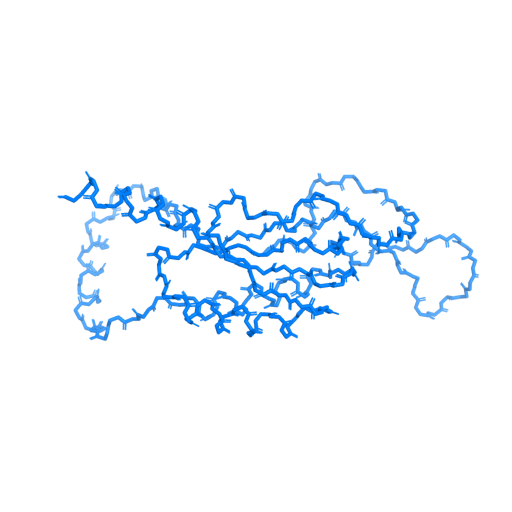 2.930 1.00 91.25 95 LEU A C 1
ATOM 774 O O . LEU A 1 95 ? -5.254 3.509 3.570 1.00 91.25 95 LEU A O 1
ATOM 778 N N . ILE A 1 96 ? -5.793 4.496 1.620 1.00 92.38 96 ILE A N 1
ATOM 779 C CA . ILE A 1 96 ? -4.700 3.938 0.826 1.00 92.38 96 ILE A CA 1
ATOM 780 C C . ILE A 1 96 ? -3.640 5.032 0.752 1.00 92.38 96 ILE A C 1
ATOM 782 O O . ILE A 1 96 ? -3.923 6.118 0.247 1.00 92.38 96 ILE A O 1
ATOM 786 N N . ARG A 1 97 ? -2.456 4.779 1.312 1.00 91.69 97 ARG A N 1
ATOM 787 C CA . ARG A 1 97 ? -1.353 5.752 1.334 1.00 91.69 97 ARG A CA 1
ATOM 788 C C . ARG A 1 97 ? -0.474 5.679 0.098 1.00 91.69 97 ARG A C 1
ATOM 790 O O . ARG A 1 97 ? 0.200 6.653 -0.225 1.00 91.69 97 ARG A O 1
ATOM 797 N N . SER A 1 98 ? -0.437 4.523 -0.554 1.00 88.38 98 SER A N 1
ATOM 798 C CA . SER A 1 98 ? 0.312 4.342 -1.788 1.00 88.38 98 SER A CA 1
ATOM 799 C C . SER A 1 98 ? -0.375 5.082 -2.934 1.00 88.38 98 SER A C 1
ATOM 801 O O . SER A 1 98 ? -1.574 4.928 -3.160 1.00 88.38 98 SER A O 1
ATOM 803 N N . ASN A 1 99 ? 0.408 5.869 -3.670 1.00 87.56 99 ASN A N 1
ATOM 804 C CA . ASN A 1 99 ? 0.004 6.431 -4.952 1.00 87.56 99 ASN A CA 1
ATOM 805 C C . ASN A 1 99 ? 0.817 5.769 -6.066 1.00 87.56 99 ASN A C 1
ATOM 807 O O . ASN A 1 99 ? 2.002 5.489 -5.892 1.00 87.56 99 ASN A O 1
ATOM 811 N N . LEU A 1 100 ? 0.183 5.508 -7.200 1.00 89.31 100 LEU A N 1
ATOM 812 C CA . LEU A 1 100 ? 0.844 4.937 -8.360 1.00 89.31 100 LEU A CA 1
ATOM 813 C C . LEU A 1 100 ? 1.445 6.048 -9.206 1.00 89.31 100 LEU A C 1
ATOM 815 O O . LEU A 1 100 ? 0.754 6.657 -10.016 1.00 89.31 100 LEU A O 1
ATOM 819 N N . CYS A 1 101 ? 2.733 6.301 -9.000 1.00 86.75 101 CYS A N 1
ATOM 820 C CA . CYS A 1 101 ? 3.429 7.400 -9.667 1.00 86.75 101 CYS A CA 1
ATOM 821 C C . CYS A 1 101 ? 4.542 6.940 -10.608 1.00 86.75 101 CYS A C 1
ATOM 823 O O . CYS A 1 101 ? 5.057 7.762 -11.355 1.00 86.75 101 CYS A O 1
ATOM 825 N N . LEU A 1 102 ? 4.959 5.671 -10.556 1.00 89.88 102 LEU A N 1
ATOM 826 C CA . LEU A 1 102 ? 6.102 5.197 -11.334 1.00 89.88 102 LEU A CA 1
ATOM 827 C C . LEU A 1 102 ? 5.626 4.339 -12.509 1.00 89.88 102 LEU A C 1
ATOM 829 O O . LEU A 1 102 ? 5.086 3.256 -12.269 1.00 89.88 102 LEU A O 1
ATOM 833 N N . PRO A 1 103 ? 5.829 4.791 -13.758 1.00 92.44 103 PRO A N 1
ATOM 834 C CA . PRO A 1 103 ? 5.549 3.982 -14.934 1.00 92.44 103 PRO A CA 1
ATOM 835 C C . PRO A 1 103 ? 6.678 2.965 -15.160 1.00 92.44 103 PRO A C 1
ATOM 837 O O . PRO A 1 103 ? 7.856 3.323 -15.228 1.00 92.44 103 PRO A O 1
ATOM 840 N N . LEU A 1 104 ? 6.321 1.689 -15.298 1.00 92.00 104 LEU A N 1
ATOM 841 C CA . LEU A 1 104 ? 7.223 0.632 -15.746 1.00 92.00 104 LEU A CA 1
ATOM 842 C C . LEU A 1 104 ? 7.035 0.387 -17.239 1.00 92.00 104 LEU A C 1
ATOM 844 O O . LEU A 1 104 ? 5.922 0.188 -17.723 1.00 92.00 104 LEU A O 1
ATOM 848 N N . THR A 1 105 ? 8.153 0.382 -17.960 1.00 92.94 105 THR A N 1
ATOM 849 C CA . THR A 1 105 ? 8.192 0.091 -19.394 1.00 92.94 105 THR A CA 1
ATOM 850 C C . THR A 1 105 ? 8.541 -1.363 -19.652 1.00 92.94 105 THR A C 1
ATOM 852 O O . THR A 1 105 ? 9.427 -1.900 -18.982 1.00 92.94 105 THR A O 1
ATOM 855 N N . LYS A 1 106 ? 7.941 -1.956 -20.681 1.00 93.00 106 LYS A N 1
ATOM 856 C CA . LYS A 1 106 ? 8.240 -3.319 -21.129 1.00 93.00 106 LYS A CA 1
ATOM 857 C C . LYS A 1 106 ? 8.408 -3.330 -22.649 1.00 93.00 106 LYS A C 1
ATOM 859 O O . LYS A 1 106 ? 7.711 -2.608 -23.354 1.00 93.00 106 LYS A O 1
ATOM 864 N N . LYS A 1 107 ? 9.366 -4.111 -23.159 1.00 93.81 107 LYS A N 1
ATOM 865 C CA . LYS A 1 107 ? 9.460 -4.400 -24.598 1.00 93.81 107 LYS A CA 1
ATOM 866 C C . LYS A 1 107 ? 8.507 -5.548 -24.952 1.00 93.81 107 LYS A C 1
ATOM 868 O O . LYS A 1 107 ? 8.319 -6.431 -24.112 1.00 93.81 107 LYS A O 1
ATOM 873 N N . PRO A 1 108 ? 7.909 -5.554 -26.154 1.00 94.31 108 PRO A N 1
ATOM 874 C CA . PRO A 1 108 ? 7.117 -6.694 -26.604 1.00 94.31 108 PRO A CA 1
ATOM 875 C C . PRO A 1 108 ? 7.989 -7.956 -26.671 1.00 94.31 108 PRO A C 1
ATOM 877 O O . PRO A 1 108 ? 9.203 -7.861 -26.833 1.00 94.31 108 PRO A O 1
ATOM 880 N N . LEU A 1 109 ? 7.384 -9.139 -26.535 1.00 93.38 109 LEU A N 1
ATOM 881 C CA . LEU A 1 109 ? 8.144 -10.397 -26.479 1.00 93.38 109 LEU A CA 1
ATOM 882 C C . LEU A 1 109 ? 8.888 -10.724 -27.786 1.00 93.38 109 LEU A C 1
ATOM 884 O O . LEU A 1 109 ? 9.905 -11.399 -27.746 1.00 93.38 109 LEU A O 1
ATOM 888 N N . GLN A 1 110 ? 8.394 -10.254 -28.931 1.00 94.19 110 GLN A N 1
ATOM 889 C CA . GLN A 1 110 ? 8.878 -10.654 -30.259 1.00 94.19 110 GLN A CA 1
ATOM 890 C C . GLN A 1 110 ? 10.086 -9.844 -30.765 1.00 94.19 110 GLN A C 1
ATOM 892 O O . GLN A 1 110 ? 10.633 -10.160 -31.819 1.00 94.19 110 GLN A O 1
ATOM 897 N N . VAL A 1 111 ? 10.511 -8.784 -30.062 1.00 95.19 111 VAL A N 1
ATOM 898 C CA . VAL A 1 111 ? 11.598 -7.908 -30.539 1.00 95.19 111 VAL A CA 1
ATOM 899 C C . VAL A 1 111 ? 12.935 -8.251 -29.893 1.00 95.19 111 VAL A C 1
ATOM 901 O O . VAL A 1 111 ? 13.020 -8.510 -28.694 1.00 95.19 111 VAL A O 1
ATOM 904 N N . ARG A 1 112 ? 14.007 -8.178 -30.690 1.00 94.00 112 ARG A N 1
ATOM 905 C CA . ARG A 1 112 ? 15.382 -8.288 -30.190 1.00 94.00 112 ARG A CA 1
ATOM 906 C C . ARG A 1 112 ? 15.763 -7.095 -29.301 1.00 94.00 112 ARG A C 1
ATOM 908 O O . ARG A 1 112 ? 15.101 -6.053 -29.272 1.00 94.00 112 ARG A O 1
ATOM 915 N N . MET A 1 113 ? 16.860 -7.262 -28.567 1.00 94.88 113 MET A N 1
ATOM 916 C CA . MET A 1 113 ? 17.471 -6.204 -27.758 1.00 94.88 113 MET A CA 1
ATOM 917 C C . MET A 1 113 ? 17.933 -5.022 -28.640 1.00 94.88 113 MET A C 1
ATOM 919 O O . MET A 1 113 ? 18.070 -5.156 -29.851 1.00 94.88 113 MET A O 1
ATOM 923 N N . GLY A 1 114 ? 18.141 -3.840 -28.047 1.00 92.00 114 GLY A N 1
ATOM 924 C CA . GLY A 1 114 ? 18.435 -2.597 -28.790 1.00 92.00 114 GLY A CA 1
ATOM 925 C C . GLY A 1 114 ? 17.195 -1.763 -29.159 1.00 92.00 114 GLY A C 1
ATOM 926 O O . GLY A 1 114 ? 16.126 -1.961 -28.582 1.00 92.00 114 GLY A O 1
ATOM 927 N N . LYS A 1 115 ? 17.336 -0.785 -30.068 1.00 90.50 115 LYS A N 1
ATOM 928 C CA . LYS A 1 115 ? 16.261 0.132 -30.534 1.00 90.50 115 LYS A CA 1
ATOM 929 C C . LYS A 1 115 ? 15.574 0.973 -29.436 1.00 90.50 115 LYS A C 1
ATOM 931 O O . LYS A 1 115 ? 14.418 1.365 -29.564 1.00 90.50 115 LYS A O 1
ATOM 936 N N . GLY A 1 116 ? 16.276 1.248 -28.336 1.00 91.69 116 GLY A N 1
ATOM 937 C CA . GLY A 1 116 ? 15.778 2.102 -27.252 1.00 91.69 116 GLY A CA 1
ATOM 938 C C . GLY A 1 116 ? 14.862 1.396 -26.242 1.00 91.69 116 GLY A C 1
ATOM 939 O O . GLY A 1 116 ? 14.984 0.192 -25.988 1.00 91.69 116 GLY A O 1
ATOM 940 N N . LYS A 1 117 ? 13.983 2.171 -25.592 1.00 92.56 117 LYS A N 1
ATOM 941 C CA . LYS A 1 117 ? 13.120 1.743 -24.474 1.00 92.56 117 LYS A CA 1
ATOM 942 C C . LYS A 1 117 ? 11.690 1.459 -24.943 1.00 92.56 117 LYS A C 1
ATOM 944 O O . LYS A 1 117 ? 11.176 2.159 -25.803 1.00 92.56 117 LYS A O 1
ATOM 949 N N . GLY A 1 118 ? 11.049 0.454 -24.343 1.00 92.06 118 GLY A N 1
ATOM 950 C CA . GLY A 1 118 ? 9.672 0.064 -24.666 1.00 92.06 118 GLY A CA 1
ATOM 951 C C . GLY A 1 118 ? 8.601 1.060 -24.201 1.00 92.06 118 GLY A C 1
ATOM 952 O O . GLY A 1 118 ? 8.893 2.056 -23.527 1.00 92.06 118 GLY A O 1
ATOM 953 N N . SER A 1 119 ? 7.348 0.756 -24.540 1.00 91.69 119 SER A N 1
ATOM 954 C CA . SER A 1 119 ? 6.168 1.492 -24.079 1.00 91.69 119 SER A CA 1
ATOM 955 C C . SER A 1 119 ? 5.909 1.258 -22.585 1.00 91.69 119 SER A C 1
ATOM 957 O O . SER A 1 119 ? 6.425 0.314 -21.979 1.00 91.69 119 SER A O 1
ATOM 959 N N . VAL A 1 120 ? 5.146 2.163 -21.963 1.00 91.69 120 VAL A N 1
ATOM 960 C CA . VAL A 1 120 ? 4.700 2.009 -20.571 1.00 91.69 120 VAL A CA 1
ATOM 961 C C . VAL A 1 120 ? 3.608 0.949 -20.519 1.00 91.69 120 VAL A C 1
ATOM 963 O O . VAL A 1 120 ? 2.603 1.067 -21.207 1.00 91.69 120 VAL A O 1
ATOM 966 N N . ASP A 1 121 ? 3.818 -0.063 -19.685 1.00 90.69 121 ASP A N 1
ATOM 967 C CA . ASP A 1 121 ? 2.925 -1.213 -19.535 1.00 90.6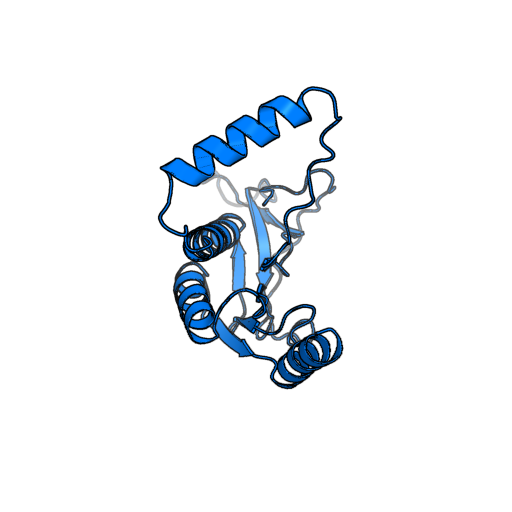9 121 ASP A CA 1
ATOM 968 C C . ASP A 1 121 ? 2.067 -1.057 -18.271 1.00 90.69 121 ASP A C 1
ATOM 970 O O . ASP A 1 121 ? 0.837 -0.999 -18.308 1.00 90.69 121 ASP A O 1
ATOM 974 N N . THR A 1 122 ? 2.724 -0.874 -17.122 1.00 90.44 122 THR A N 1
ATOM 975 C CA . THR A 1 122 ? 2.042 -0.798 -15.826 1.00 90.44 122 THR A CA 1
ATOM 976 C C . THR A 1 122 ? 2.537 0.356 -14.977 1.00 90.44 122 THR A C 1
ATOM 978 O O . THR A 1 122 ? 3.683 0.791 -15.061 1.00 90.44 122 THR A O 1
ATOM 981 N N . TRP A 1 123 ? 1.650 0.844 -14.115 1.00 91.75 123 TRP A N 1
ATOM 982 C CA . TRP A 1 123 ? 1.996 1.803 -13.080 1.00 91.75 123 TRP A CA 1
ATOM 983 C C . TRP A 1 123 ? 2.181 1.086 -11.757 1.00 91.75 123 TRP A C 1
ATOM 985 O O . TRP A 1 123 ? 1.444 0.154 -11.408 1.00 91.75 123 TRP A O 1
ATOM 995 N N . VAL A 1 124 ? 3.182 1.536 -11.015 1.00 93.00 124 VAL A N 1
ATOM 996 C CA . VAL A 1 124 ? 3.661 0.843 -9.831 1.00 93.00 124 VAL A CA 1
ATOM 997 C C . VAL A 1 124 ? 3.956 1.846 -8.726 1.00 93.00 124 VAL A C 1
ATOM 999 O O . VAL A 1 124 ? 4.319 3.003 -8.952 1.00 93.00 124 VAL A O 1
ATOM 1002 N N . TYR A 1 125 ? 3.779 1.396 -7.492 1.00 92.69 125 TYR A N 1
ATOM 1003 C CA . TYR A 1 125 ? 4.242 2.088 -6.303 1.00 92.69 125 TYR A CA 1
ATOM 1004 C C . TYR A 1 125 ? 5.591 1.517 -5.852 1.00 92.69 125 TYR A C 1
ATOM 1006 O O . TYR A 1 125 ? 5.713 0.318 -5.597 1.00 92.69 125 TYR A O 1
ATOM 1014 N N . SER A 1 126 ? 6.601 2.381 -5.716 1.00 92.06 126 SER A N 1
ATOM 1015 C CA . SER A 1 126 ? 7.889 2.020 -5.109 1.00 92.06 126 SER A CA 1
ATOM 1016 C C . SER A 1 126 ? 7.758 2.016 -3.585 1.00 92.06 126 SER A C 1
ATOM 1018 O O . SER A 1 126 ? 7.834 3.045 -2.897 1.00 92.06 126 SER A O 1
ATOM 1020 N N . ALA A 1 127 ? 7.506 0.823 -3.058 1.00 92.31 127 ALA A N 1
ATOM 1021 C CA . ALA A 1 127 ? 7.330 0.553 -1.646 1.00 92.31 127 ALA A CA 1
ATOM 1022 C C . ALA A 1 127 ? 8.694 0.368 -0.971 1.00 92.31 127 ALA A C 1
ATOM 1024 O O . ALA A 1 127 ? 9.326 -0.679 -1.060 1.00 92.31 127 ALA A O 1
ATOM 1025 N N . LYS A 1 128 ? 9.148 1.395 -0.247 1.00 92.50 128 LYS A N 1
ATOM 1026 C CA . LYS A 1 128 ? 10.314 1.273 0.640 1.00 92.50 128 LYS A CA 1
ATOM 1027 C C . LYS A 1 128 ? 9.966 0.440 1.876 1.00 92.50 128 LYS A C 1
ATOM 1029 O O . LYS A 1 128 ? 8.814 0.424 2.316 1.00 92.50 128 LYS A O 1
ATOM 1034 N N . GLN A 1 129 ? 10.982 -0.197 2.453 1.00 93.75 129 GLN A N 1
ATOM 1035 C CA . GLN A 1 129 ? 10.845 -0.970 3.687 1.00 93.75 129 GLN A CA 1
ATOM 1036 C C . GLN A 1 129 ? 10.215 -0.121 4.808 1.00 93.75 129 GLN A C 1
ATOM 1038 O O . GLN A 1 129 ? 10.435 1.089 4.873 1.00 93.75 129 GLN A O 1
ATOM 1043 N N . SER A 1 130 ? 9.428 -0.752 5.685 1.00 94.25 130 SER A N 1
ATOM 1044 C CA . SER A 1 130 ? 8.785 -0.123 6.850 1.00 94.25 130 SER A CA 1
ATOM 1045 C C . SER A 1 130 ? 7.700 0.913 6.544 1.00 94.25 130 SER A C 1
ATOM 1047 O O . SER A 1 130 ? 7.189 1.541 7.470 1.00 94.25 130 SER A O 1
ATOM 1049 N N . ARG A 1 131 ? 7.269 1.079 5.288 1.00 93.94 131 ARG A N 1
ATOM 1050 C CA . ARG A 1 131 ? 6.157 1.983 4.952 1.00 93.94 131 ARG A CA 1
ATOM 1051 C C . ARG A 1 131 ? 4.788 1.391 5.239 1.00 93.94 131 ARG A C 1
ATOM 1053 O O . ARG A 1 131 ? 4.552 0.208 5.009 1.00 93.94 131 ARG A O 1
ATOM 1060 N N . VAL A 1 132 ? 3.866 2.233 5.696 1.00 95.50 132 VAL A N 1
ATOM 1061 C CA . VAL A 1 132 ? 2.448 1.884 5.846 1.00 95.50 132 VAL A CA 1
ATOM 1062 C C . VAL A 1 132 ? 1.726 2.075 4.512 1.00 95.50 132 VAL A C 1
ATOM 1064 O O . VAL A 1 132 ? 1.757 3.167 3.948 1.00 95.50 132 VAL A O 1
ATOM 1067 N N . ILE A 1 133 ? 1.064 1.028 4.015 1.00 94.88 133 ILE A N 1
ATOM 1068 C CA . ILE A 1 133 ? 0.313 1.058 2.746 1.00 94.88 133 ILE A CA 1
ATOM 1069 C C . ILE A 1 133 ? -1.156 1.390 2.992 1.00 94.88 133 ILE A C 1
ATOM 1071 O O . ILE A 1 133 ? -1.732 2.242 2.317 1.00 94.88 133 ILE A O 1
ATOM 1075 N N . PHE A 1 134 ? -1.763 0.707 3.959 1.00 95.12 134 PHE A N 1
ATOM 1076 C CA . PHE A 1 134 ? -3.177 0.843 4.280 1.00 95.12 134 PHE A CA 1
ATOM 1077 C C . PHE A 1 134 ? -3.340 1.311 5.716 1.00 95.12 134 PHE A C 1
ATOM 1079 O O . PHE A 1 134 ? -2.644 0.827 6.607 1.00 95.12 134 PHE A O 1
ATOM 1086 N N . GLU A 1 135 ? -4.292 2.207 5.943 1.00 93.88 135 GLU A N 1
ATOM 1087 C CA . GLU A 1 135 ? -4.748 2.587 7.275 1.00 93.88 135 GLU A CA 1
ATOM 1088 C C . GLU A 1 135 ? -6.261 2.392 7.375 1.00 93.88 135 GLU A C 1
ATOM 1090 O O . GLU A 1 135 ? -6.998 2.681 6.430 1.00 93.88 135 GLU A O 1
ATOM 1095 N N . MET A 1 136 ? -6.737 1.933 8.528 1.00 91.62 136 MET A N 1
ATOM 1096 C CA . MET A 1 136 ? -8.156 1.737 8.805 1.00 91.62 136 MET A CA 1
ATOM 1097 C C . MET A 1 136 ? -8.533 2.260 10.184 1.00 91.62 136 MET A C 1
ATOM 1099 O O . MET A 1 136 ? -7.784 2.105 11.152 1.00 91.62 136 MET A O 1
ATOM 1103 N N . SER A 1 137 ? -9.723 2.858 10.268 1.00 86.62 137 SER A N 1
ATOM 1104 C CA . SER A 1 137 ? -10.287 3.324 11.535 1.00 86.62 137 SER A CA 1
ATOM 1105 C C . SER A 1 137 ? -10.855 2.171 12.358 1.00 86.62 137 SER A C 1
ATOM 1107 O O . SER A 1 137 ? -11.593 1.325 11.851 1.00 86.62 137 SER A O 1
ATOM 1109 N N . GLN A 1 138 ? -10.572 2.201 13.657 1.00 78.06 138 GLN A N 1
ATOM 1110 C CA . GLN A 1 138 ? -11.176 1.330 14.665 1.00 78.06 138 GLN A CA 1
ATOM 1111 C C . GLN A 1 138 ? -12.600 1.726 15.053 1.00 78.06 138 GLN A C 1
ATOM 1113 O O . GLN A 1 138 ? -13.323 0.916 15.622 1.00 78.06 138 GLN A O 1
ATOM 1118 N N . GLN A 1 139 ? -13.044 2.947 14.737 1.00 71.50 139 GLN A N 1
ATOM 1119 C CA . GLN A 1 139 ? -14.342 3.450 15.194 1.00 71.50 139 GLN A CA 1
ATOM 1120 C C . GLN A 1 139 ? -15.524 2.589 14.721 1.00 71.50 139 GLN A C 1
ATOM 1122 O O . GLN A 1 139 ? -16.593 2.634 15.323 1.00 71.50 139 GLN A O 1
ATOM 1127 N N . GLN A 1 140 ? -15.322 1.829 13.643 1.00 67.81 140 GLN A N 1
ATOM 1128 C CA . GLN A 1 140 ? -16.341 1.014 12.992 1.00 67.81 140 GLN A CA 1
ATOM 1129 C C . GLN A 1 140 ? -16.175 -0.495 13.240 1.00 67.81 140 GLN A C 1
ATOM 1131 O O . GLN A 1 140 ? -17.130 -1.238 13.033 1.00 67.81 140 GLN A O 1
ATOM 1136 N N . TYR A 1 141 ? -14.997 -0.968 13.673 1.00 80.00 141 TYR A N 1
ATOM 1137 C CA . TYR A 1 141 ? -14.684 -2.402 13.753 1.00 80.00 141 TYR A CA 1
ATOM 1138 C C . TYR A 1 141 ? -13.786 -2.731 14.949 1.00 80.00 141 TYR A C 1
ATOM 1140 O O . TYR A 1 141 ? -12.825 -2.019 15.227 1.00 80.00 141 TYR A O 1
ATOM 1148 N N . LYS A 1 142 ? -14.055 -3.870 15.607 1.00 87.12 142 LYS A N 1
ATOM 1149 C CA . LYS A 1 142 ? -13.192 -4.423 16.665 1.00 87.12 142 LYS A CA 1
ATOM 1150 C C . LYS A 1 142 ? -11.777 -4.721 16.138 1.00 87.12 142 LYS A C 1
ATOM 1152 O O . LYS A 1 142 ? -11.607 -5.083 14.969 1.00 87.12 142 LYS A O 1
ATOM 1157 N N . LEU A 1 143 ? -10.781 -4.642 17.025 1.00 89.75 143 LEU A N 1
ATOM 1158 C CA . LEU A 1 143 ? -9.365 -4.931 16.743 1.00 89.75 143 LEU A CA 1
ATOM 1159 C C . LEU A 1 143 ? -9.150 -6.252 16.003 1.00 89.75 143 LEU A C 1
ATOM 1161 O O . LEU A 1 143 ? -8.483 -6.268 14.969 1.00 89.75 143 LEU A O 1
ATOM 1165 N N . ASP A 1 144 ? -9.747 -7.337 16.483 1.00 91.44 144 ASP A N 1
ATOM 1166 C CA . ASP A 1 144 ? -9.500 -8.675 15.929 1.00 91.44 144 ASP A CA 1
ATOM 1167 C C . ASP A 1 144 ? -10.076 -8.835 14.525 1.00 91.44 144 ASP A C 1
ATOM 1169 O O . ASP A 1 144 ? -9.482 -9.475 13.651 1.00 91.44 144 ASP A O 1
ATOM 1173 N N . ARG A 1 145 ? -11.184 -8.138 14.250 1.00 90.81 145 ARG A N 1
ATOM 1174 C CA . ARG A 1 145 ? -11.741 -8.079 12.901 1.00 90.81 145 ARG A CA 1
ATOM 1175 C C . ARG A 1 145 ? -10.784 -7.367 11.950 1.00 90.81 145 ARG A C 1
ATOM 1177 O O . ARG A 1 145 ? -10.552 -7.857 10.848 1.00 90.81 145 ARG A O 1
ATOM 1184 N N . ILE A 1 146 ? -10.194 -6.254 12.382 1.00 92.94 146 ILE A N 1
ATOM 1185 C CA . ILE A 1 146 ? -9.207 -5.506 11.592 1.00 92.94 146 ILE A CA 1
ATOM 1186 C C . ILE A 1 146 ? -7.946 -6.344 11.346 1.00 92.94 146 ILE A C 1
ATOM 1188 O O . ILE A 1 146 ? -7.462 -6.376 10.214 1.00 92.94 146 ILE A O 1
ATOM 1192 N N . LYS A 1 147 ? -7.446 -7.070 12.355 1.00 94.69 147 LYS A N 1
ATOM 1193 C CA . LYS A 1 147 ? -6.315 -8.002 12.187 1.00 94.69 147 LYS A CA 1
ATOM 1194 C C . LYS A 1 147 ? -6.614 -9.054 11.115 1.00 94.69 147 LYS A C 1
ATOM 1196 O O . LYS A 1 147 ? -5.807 -9.232 10.208 1.00 94.69 147 LYS A O 1
ATOM 1201 N N . THR A 1 148 ? -7.794 -9.674 11.162 1.00 94.69 148 THR A N 1
ATOM 1202 C CA . THR A 1 148 ? -8.231 -10.687 10.178 1.00 94.69 148 THR A CA 1
ATOM 1203 C C . THR A 1 148 ? -8.305 -10.113 8.757 1.00 94.69 148 THR A C 1
ATOM 1205 O O . THR A 1 148 ? -7.851 -10.730 7.789 1.00 94.69 148 THR A O 1
ATOM 1208 N N . ILE A 1 149 ? -8.840 -8.893 8.625 1.00 95.00 149 ILE A N 1
ATOM 1209 C CA . ILE A 1 149 ? -8.921 -8.176 7.345 1.00 95.00 149 ILE A CA 1
ATOM 1210 C C . ILE A 1 149 ? -7.522 -7.908 6.793 1.00 95.00 149 ILE A C 1
ATOM 1212 O O . ILE A 1 149 ? -7.253 -8.188 5.622 1.00 95.00 149 ILE A O 1
ATOM 1216 N N . PHE A 1 150 ? -6.621 -7.383 7.621 1.00 96.06 150 PHE A N 1
ATOM 1217 C CA . PHE A 1 150 ? -5.261 -7.077 7.195 1.00 96.06 150 PHE A CA 1
ATOM 1218 C C . PHE A 1 150 ? -4.434 -8.325 6.905 1.00 96.06 150 PHE A C 1
ATOM 1220 O O . PHE A 1 150 ? -3.659 -8.305 5.954 1.00 96.06 150 PHE A O 1
ATOM 1227 N N . HIS A 1 151 ? -4.655 -9.419 7.630 1.00 96.50 151 HIS A N 1
ATOM 1228 C CA . HIS A 1 151 ? -4.066 -10.713 7.308 1.00 96.50 151 HIS A CA 1
ATOM 1229 C C . HIS A 1 151 ? -4.493 -11.175 5.906 1.00 96.50 151 HIS A C 1
ATOM 1231 O O . HIS A 1 151 ? -3.646 -11.379 5.041 1.00 96.50 151 HIS A O 1
ATOM 1237 N N . SER A 1 152 ? -5.799 -11.181 5.618 1.00 96.50 152 SER A N 1
ATOM 1238 C CA . SER A 1 152 ? -6.323 -11.528 4.284 1.00 96.50 152 SER A CA 1
ATOM 1239 C C . SER A 1 152 ? -5.802 -10.601 3.178 1.00 96.50 152 SER A C 1
ATOM 1241 O O . SER A 1 152 ? -5.604 -11.014 2.038 1.00 96.50 152 SER A O 1
ATOM 1243 N N . THR A 1 153 ? -5.595 -9.325 3.509 1.00 96.50 153 THR A N 1
ATOM 1244 C CA . THR A 1 153 ? -5.048 -8.322 2.584 1.00 96.50 153 THR A CA 1
ATOM 1245 C C . THR A 1 153 ? -3.569 -8.574 2.306 1.00 96.50 153 THR A C 1
ATOM 1247 O O . THR A 1 153 ? -3.135 -8.437 1.167 1.00 96.50 153 THR A O 1
ATOM 1250 N N . SER A 1 154 ? -2.800 -8.965 3.325 1.00 96.69 154 SER A N 1
ATOM 1251 C CA . SER A 1 154 ? -1.359 -9.197 3.202 1.00 96.69 154 SER A CA 1
ATOM 1252 C C . SER A 1 154 ? -1.015 -10.272 2.175 1.00 96.69 154 SER A C 1
ATOM 1254 O O . SER A 1 154 ? -0.046 -10.109 1.446 1.00 96.69 154 SER A O 1
ATOM 1256 N N . ILE A 1 155 ? -1.872 -11.288 2.041 1.00 96.69 155 ILE A N 1
ATOM 1257 C CA . ILE A 1 155 ? -1.739 -12.381 1.067 1.00 96.69 155 ILE A CA 1
ATOM 1258 C C . ILE A 1 155 ? -1.781 -11.865 -0.383 1.00 96.69 155 ILE A C 1
ATOM 1260 O O . ILE A 1 155 ? -1.223 -12.483 -1.281 1.00 96.69 155 ILE A O 1
ATOM 1264 N N . LYS A 1 156 ? -2.449 -10.732 -0.644 1.00 96.25 156 LYS A N 1
ATOM 1265 C CA . LYS A 1 156 ? -2.547 -10.144 -1.993 1.00 96.25 156 LYS A CA 1
ATOM 1266 C C . LYS A 1 156 ? -1.390 -9.213 -2.345 1.00 96.25 156 LYS A C 1
ATOM 1268 O O . LYS A 1 156 ? -1.305 -8.770 -3.490 1.00 96.25 156 LYS A O 1
ATOM 1273 N N . LEU A 1 157 ? -0.532 -8.886 -1.383 1.00 95.69 157 LEU A N 1
ATOM 1274 C CA . LEU A 1 157 ? 0.627 -8.035 -1.607 1.00 95.69 157 LEU A CA 1
ATOM 1275 C C . LEU A 1 157 ? 1.854 -8.891 -1.950 1.00 95.69 157 LEU A C 1
ATOM 1277 O O . LEU A 1 157 ? 2.008 -9.978 -1.403 1.00 95.69 157 LEU A O 1
ATOM 1281 N N . PRO A 1 158 ? 2.774 -8.389 -2.790 1.00 94.69 158 PRO A N 1
ATOM 1282 C CA . PRO A 1 158 ? 3.968 -9.131 -3.210 1.00 94.69 158 PRO A CA 1
ATOM 1283 C C . PRO A 1 158 ? 5.046 -9.241 -2.117 1.00 94.69 158 PRO A C 1
ATOM 1285 O O . PRO A 1 158 ? 6.136 -9.741 -2.365 1.00 94.69 158 PRO A O 1
ATOM 1288 N N . THR A 1 159 ? 4.793 -8.711 -0.921 1.00 93.38 159 THR A N 1
ATOM 1289 C CA . THR A 1 159 ? 5.783 -8.596 0.155 1.00 93.38 159 THR A CA 1
ATOM 1290 C C . THR A 1 159 ? 5.201 -8.941 1.494 1.00 93.38 159 THR A C 1
ATOM 1292 O O . THR A 1 159 ? 4.029 -8.681 1.769 1.00 93.38 159 THR A O 1
ATOM 1295 N N . THR A 1 160 ? 6.080 -9.395 2.380 1.00 94.62 160 THR A N 1
ATOM 1296 C CA . THR A 1 160 ? 5.734 -9.611 3.773 1.00 94.62 160 THR A CA 1
ATOM 1297 C C . THR A 1 160 ? 5.366 -8.286 4.440 1.00 94.62 160 THR A C 1
ATOM 1299 O O . THR A 1 160 ? 5.982 -7.234 4.238 1.00 94.62 160 THR A O 1
ATOM 1302 N N . THR A 1 161 ? 4.310 -8.331 5.244 1.00 96.56 161 THR A N 1
ATOM 1303 C CA . THR A 1 161 ? 3.790 -7.163 5.952 1.00 96.56 161 THR A CA 1
ATOM 1304 C C . THR A 1 161 ? 3.692 -7.445 7.446 1.00 96.56 161 THR A C 1
ATOM 1306 O O . THR A 1 161 ? 3.825 -8.577 7.913 1.00 96.56 161 THR A O 1
ATOM 1309 N N . LYS A 1 162 ? 3.526 -6.383 8.223 1.00 96.06 162 LYS A N 1
ATOM 1310 C CA . LYS A 1 162 ? 3.343 -6.382 9.665 1.00 96.06 162 LYS A CA 1
ATOM 1311 C C . LYS A 1 162 ? 2.160 -5.479 9.983 1.00 96.06 162 LYS A C 1
ATOM 1313 O O . LYS A 1 162 ? 2.092 -4.342 9.516 1.00 96.06 162 LYS A O 1
ATOM 1318 N N . PHE A 1 163 ? 1.247 -5.978 10.801 1.00 96.81 163 PHE A N 1
ATOM 1319 C CA . PHE A 1 163 ? 0.180 -5.168 11.367 1.00 96.81 163 PHE A CA 1
ATOM 1320 C C . PHE A 1 163 ? 0.761 -4.122 12.330 1.00 96.81 163 PHE A C 1
ATOM 1322 O O . PHE A 1 163 ? 1.630 -4.439 13.147 1.00 96.81 163 PHE A O 1
ATOM 1329 N N . THR A 1 164 ? 0.297 -2.878 12.235 1.00 95.12 164 THR A N 1
ATOM 1330 C CA . THR A 1 164 ? 0.681 -1.789 13.139 1.00 95.12 164 THR A CA 1
ATOM 1331 C C . THR A 1 164 ? -0.546 -1.146 13.764 1.00 95.12 164 THR A C 1
ATOM 1333 O O . THR A 1 164 ? -1.578 -0.956 13.121 1.00 95.12 164 THR A O 1
ATOM 1336 N N . PHE A 1 165 ? -0.421 -0.790 15.040 1.00 94.44 165 PHE A N 1
ATOM 1337 C CA . PHE A 1 165 ? -1.489 -0.184 15.821 1.00 94.44 165 PHE A CA 1
ATOM 1338 C C . PHE A 1 165 ? -0.950 0.988 16.638 1.00 94.44 165 PHE A C 1
ATOM 1340 O O . PHE A 1 165 ? 0.115 0.892 17.245 1.00 94.44 165 PHE A O 1
ATOM 1347 N N . ASN A 1 166 ? -1.690 2.095 16.650 1.00 92.75 166 ASN A N 1
ATOM 1348 C CA . ASN A 1 166 ? -1.363 3.285 17.420 1.00 92.75 166 ASN A CA 1
ATOM 1349 C C . ASN A 1 166 ? -2.281 3.393 18.648 1.00 92.75 166 ASN A C 1
ATOM 1351 O O . ASN A 1 166 ? -3.403 3.901 18.567 1.00 92.75 166 ASN A O 1
ATOM 1355 N N . ARG A 1 167 ? -1.765 2.951 19.802 1.00 89.00 167 ARG A N 1
ATOM 1356 C CA . ARG A 1 167 ? -2.482 2.972 21.087 1.00 89.00 167 ARG A CA 1
ATOM 1357 C C . ARG A 1 167 ? -2.781 4.390 21.581 1.00 89.00 167 ARG A C 1
ATOM 1359 O O . ARG A 1 167 ? -3.841 4.620 22.158 1.00 89.00 167 ARG A O 1
ATOM 1366 N N . THR A 1 168 ? -1.890 5.354 21.336 1.00 88.62 168 THR A N 1
ATOM 1367 C CA . THR A 1 168 ? -2.080 6.732 21.823 1.00 88.62 168 THR A CA 1
ATOM 1368 C C . THR A 1 168 ? -3.226 7.426 21.093 1.00 88.62 168 THR A C 1
ATOM 1370 O O . THR A 1 168 ? -4.036 8.103 21.724 1.00 88.62 168 THR A O 1
ATOM 1373 N N . ARG A 1 169 ? -3.361 7.215 19.778 1.00 85.25 169 ARG A N 1
ATOM 1374 C CA . ARG A 1 169 ? -4.525 7.707 19.020 1.00 85.25 169 ARG A CA 1
ATOM 1375 C C . ARG A 1 169 ? -5.821 7.028 19.423 1.00 85.25 169 ARG A C 1
ATOM 1377 O O . ARG A 1 169 ? -6.831 7.708 19.537 1.00 85.25 169 ARG A O 1
ATOM 1384 N N . PHE A 1 170 ? -5.780 5.725 19.681 1.00 85.25 170 PHE A N 1
ATOM 1385 C CA . PHE A 1 170 ? -6.958 4.992 20.131 1.00 85.25 170 PHE A CA 1
ATOM 1386 C C . PHE A 1 170 ? -7.535 5.585 21.422 1.00 85.25 170 PHE A C 1
ATOM 1388 O O . PHE A 1 170 ? -8.727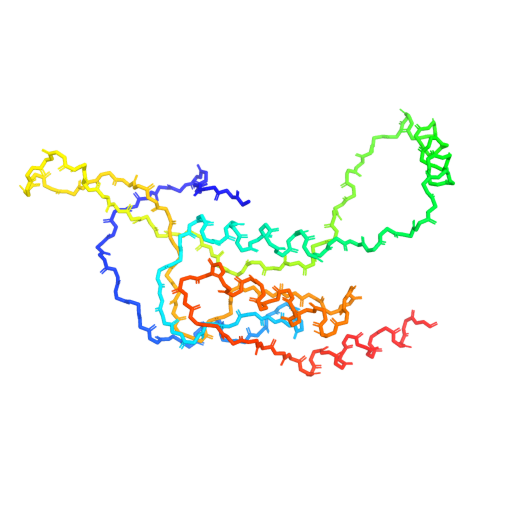 5.876 21.478 1.00 85.25 170 PHE A O 1
ATOM 1395 N N . ARG A 1 171 ? -6.677 5.868 22.415 1.00 84.12 171 ARG A N 1
ATOM 1396 C CA . ARG A 1 171 ? -7.096 6.503 23.676 1.00 84.12 171 ARG A CA 1
ATOM 1397 C C . ARG A 1 171 ? -7.696 7.899 23.460 1.00 84.12 171 ARG A C 1
ATOM 1399 O O . ARG A 1 171 ? -8.660 8.268 24.122 1.00 84.12 171 ARG A O 1
ATOM 1406 N N . ARG A 1 172 ? -7.153 8.680 22.518 1.00 82.88 172 ARG A N 1
ATOM 1407 C CA . ARG A 1 172 ? -7.703 10.002 22.165 1.00 82.88 172 ARG A CA 1
ATOM 1408 C C . ARG A 1 172 ? -9.094 9.891 21.536 1.00 82.88 172 ARG A C 1
ATOM 1410 O O . ARG A 1 172 ? -10.003 10.590 21.970 1.00 82.88 172 ARG A O 1
ATOM 1417 N N . GLU A 1 173 ? -9.276 8.988 20.570 1.00 78.25 173 GLU A N 1
ATOM 1418 C CA . GLU A 1 173 ? -10.575 8.744 19.920 1.00 78.25 173 GLU A CA 1
ATOM 1419 C C . GLU A 1 173 ? -11.634 8.246 20.919 1.00 78.25 173 GLU A C 1
ATOM 1421 O O . GLU A 1 173 ? -12.791 8.667 20.854 1.00 78.25 173 GLU A O 1
ATOM 1426 N N . SER A 1 174 ? -11.255 7.382 21.868 1.00 80.31 174 SER A N 1
ATOM 1427 C CA . SER A 1 174 ? -12.171 6.903 22.910 1.00 80.31 174 SER A CA 1
ATOM 1428 C C . SER A 1 174 ? -12.559 8.003 23.897 1.00 80.31 174 SER A C 1
ATOM 1430 O O . SER A 1 174 ? -13.732 8.123 24.241 1.00 80.31 174 SER A O 1
ATOM 1432 N N . ASN A 1 175 ? -11.599 8.828 24.323 1.00 80.69 175 ASN A N 1
ATOM 1433 C CA . ASN A 1 175 ? -11.860 9.929 25.251 1.00 80.69 175 ASN A CA 1
ATOM 1434 C C . ASN A 1 175 ? -12.748 11.004 24.614 1.00 80.69 175 ASN A C 1
ATOM 1436 O O . ASN A 1 175 ? -13.654 11.504 25.267 1.00 80.69 175 ASN A O 1
ATOM 1440 N N . PHE A 1 176 ? -12.533 11.317 23.332 1.00 79.00 176 PHE A N 1
ATOM 1441 C CA . PHE A 1 176 ? -13.379 12.258 22.597 1.00 79.00 176 PHE A CA 1
ATOM 1442 C C . PHE A 1 176 ? -14.836 11.789 22.519 1.00 79.00 176 PHE A C 1
ATOM 1444 O O . PHE A 1 176 ? -15.745 12.598 22.644 1.00 79.00 176 PHE A O 1
ATOM 1451 N N . LYS A 1 177 ? -15.081 10.483 22.355 1.00 73.44 177 LYS A N 1
ATOM 1452 C CA . LYS A 1 177 ? -16.449 9.948 22.402 1.00 73.44 177 LYS A CA 1
ATOM 1453 C C . LYS A 1 177 ? -17.081 10.089 23.782 1.00 73.44 177 LYS A C 1
ATOM 1455 O O . LYS A 1 177 ? -18.224 10.497 23.855 1.00 73.44 177 LYS A O 1
ATOM 1460 N N . ARG A 1 178 ? -16.342 9.765 24.848 1.00 74.62 178 ARG A N 1
ATOM 1461 C CA . ARG A 1 178 ? -16.847 9.852 26.230 1.00 74.62 178 ARG A CA 1
ATOM 1462 C C . ARG A 1 178 ? -17.204 11.276 26.660 1.00 74.62 178 ARG A C 1
ATOM 1464 O O . ARG A 1 178 ? -18.040 11.422 27.526 1.00 74.62 178 ARG A O 1
ATOM 1471 N N . LYS A 1 179 ? -16.555 12.295 26.087 1.00 76.19 179 LYS A N 1
ATOM 1472 C CA . LYS A 1 179 ? -16.827 13.711 26.388 1.00 76.19 179 LYS A CA 1
ATOM 1473 C C . LYS A 1 179 ? -18.021 14.306 25.627 1.00 76.19 179 LYS A C 1
ATOM 1475 O O . LYS A 1 179 ? -18.439 15.398 25.969 1.00 76.19 179 LYS A O 1
ATOM 1480 N N . ASN A 1 180 ? -18.493 13.645 24.567 1.00 67.56 180 ASN A N 1
ATOM 1481 C CA . ASN A 1 180 ? -19.557 14.139 23.676 1.00 67.56 180 ASN A CA 1
ATOM 1482 C C . ASN A 1 180 ? -20.819 13.252 23.716 1.00 67.56 180 ASN A C 1
ATOM 1484 O O . ASN A 1 180 ? -21.616 13.272 22.777 1.00 67.56 180 ASN A O 1
ATOM 1488 N N . ILE A 1 181 ? -20.928 12.408 24.739 1.00 59.94 181 ILE A N 1
ATOM 1489 C CA . ILE A 1 181 ? -22.121 11.642 25.117 1.00 59.94 181 ILE A CA 1
ATOM 1490 C C . ILE A 1 181 ? -22.557 12.231 26.449 1.00 59.94 181 ILE A C 1
ATOM 1492 O O . ILE A 1 181 ? -23.775 12.427 26.606 1.00 59.94 181 ILE A O 1
#

Organism: NCBI:txid5793

Solvent-accessible surface area (backbone atoms only — not comparable to full-atom values): 11039 Å² total; per-residue (Å²): 134,74,80,62,74,90,87,62,92,75,73,83,68,76,89,78,83,68,48,82,51,83,75,53,53,67,82,84,86,40,33,31,34,40,22,30,68,47,48,43,75,43,42,47,65,37,54,48,51,22,50,50,48,42,61,63,70,65,54,76,82,77,77,92,47,74,68,64,51,51,57,53,52,50,54,50,52,67,70,47,72,83,54,87,76,72,76,76,79,75,84,80,56,68,45,74,65,69,62,68,78,42,57,40,61,49,67,67,90,88,62,75,88,68,97,75,79,49,56,76,74,48,37,24,25,85,37,31,19,46,25,43,44,37,31,31,50,56,92,84,45,59,70,69,59,52,51,54,45,49,53,64,26,40,74,44,43,98,50,59,61,42,83,45,73,41,66,71,56,46,54,50,58,53,50,56,51,68,74,76,108

InterPro domains:
  IPR000114 Large ribosomal subunit protein uL16, bacteria [PTHR12220] (12-173)
  IPR016180 Large ribosomal subunit protein uL16 domain [cd01433] (23-163)
  IPR020798 Large ribosomal subunit protein uL16, conserved site [PS00701] (112-123)
  IPR036920 Large ribosomal subunit protein uL16 superfamily [G3DSA:3.90.1170.10] (21-168)
  IPR036920 Large ribosomal subunit protein uL16 superfamily [SSF54686] (5-164)
  IPR047873 L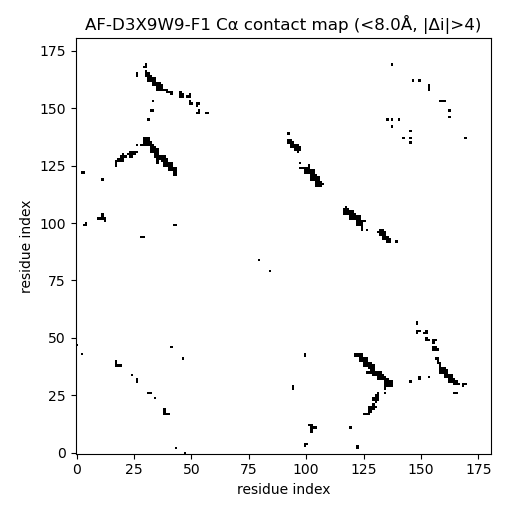arge ribosomal subunit protein uL16 [PF00252] (84-163)

Radius of gyration: 21.38 Å; Cα contacts (8 Å, |Δi|>4): 247; chains: 1; bounding box: 60×30×57 Å

Mean predicted aligned error: 9.24 Å